Protein AF-0000000084651202 (afdb_homodimer)

Sequence (296 aa):
MPGRPITRAEFTQIIVNSLKIPYMEAGLHFNDVDEKDWYYKSVSAAAAFGIIVGRPDGSFAPDESITRQDMAVVIAKFLEKGHGKDAETLAKNVVFADSSNISGYALNSVAAVTSQGLMVGKPGNMFDPKGLTTRAEAVTVICKLLKYMPGRPITRAEFTQIIVNSLKIPYMEAGLHFNDVDEKDWYYKSVSAAAAFGIIVGRPDGSFAPDESITRQDMAVVIAKFLEKGHGKDAETLAKNVVFADSSNISGYALNSVAAVTSQGLMVGKPGNMFDPKGLTTRAEAVTVICKLLKY

Secondary structure (DSSP, 8-state):
-TTSBPBHHHHHHHHHHHTT----------TT--TTSTTHHHHHHHHHHTS----TTS---TTSBPBHHHHHHHHHHHHHHHH---HHHH------TTGGGS-GGGHHHHHHHHHTTSS-PBTTTB--TTSBPBHHHHHHHHHHHHH-/-TTSBPBHHHHHHHHHHHTT----------TT--TTSTTHHHHHHHHHHTS----TTS---TTSBPBHHHHHHHHHHHHHHHH---HHHH------TTGGGS-GGGHHHHHHHHHTTSS-PBTTTB--TTSBPBHHHHHHHHHHHHH-

Organism: NCBI:txid1294263

Solvent-accessible surface area (backbone atoms only — not comparable to full-atom values): 15737 Å² total; per-residue (Å²): 113,58,78,40,70,26,26,39,36,57,49,38,37,47,52,29,30,50,68,64,56,61,74,44,92,52,80,68,75,34,83,71,57,47,86,84,42,92,44,31,62,33,50,21,14,36,40,69,69,57,35,48,78,64,44,95,88,42,31,64,54,46,82,41,63,32,27,41,34,54,48,26,35,30,54,27,34,39,38,30,67,72,67,69,40,48,32,76,77,44,32,43,98,62,83,39,78,48,51,85,66,38,53,79,88,27,45,53,19,44,18,14,31,40,58,69,62,52,45,74,68,43,87,84,49,23,64,53,35,80,38,71,30,26,39,45,56,52,50,53,34,50,39,47,55,74,72,102,112,59,78,40,69,28,26,40,36,57,51,39,38,47,51,29,31,50,68,63,54,62,75,45,90,52,80,68,74,32,83,71,57,48,86,85,41,94,45,31,62,31,51,20,14,35,40,70,70,58,36,48,78,64,44,94,88,41,32,64,55,47,81,41,63,31,26,40,34,56,49,26,35,31,52,26,33,40,39,29,69,72,67,68,40,49,34,75,77,45,33,42,97,63,83,38,78,48,51,86,68,38,53,79,90,25,44,54,19,44,18,14,31,40,58,70,63,51,43,75,69,42,87,85,52,24,65,53,35,81,39,71,30,25,39,45,56,51,50,51,35,48,40,47,57,75,71,102

Nearest PDB structures (foldseek):
  6bt4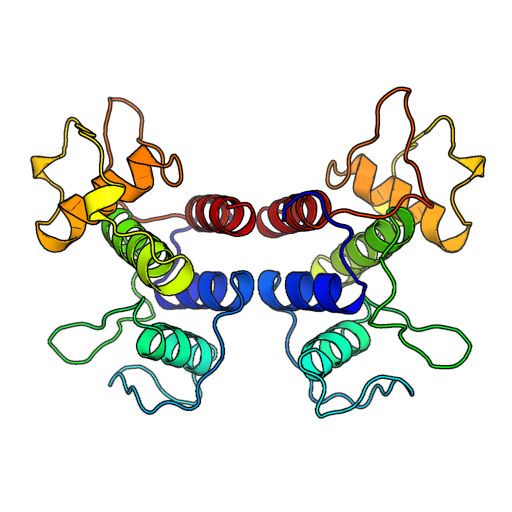-assembly1_A  TM=8.697E-01  e=4.992E-08  Bacillus anthracis
  3pyw-assembly1_A  TM=8.702E-01  e=9.700E-08  Bacillus anthracis
  6cwl-assembly2_B  TM=8.008E-01  e=5.509E-05  Paenibacillus alvei
  6cwf-assembly1_A  TM=8.223E-01  e=2.080E-04  Paenibacillus alvei
  6qvm-assembly1_A  TM=7.177E-01  e=6.124E-03  Carboxydothermus ferrireducens DSM 11255

Radius of gyration: 20.5 Å; Cα contacts (8 Å, |Δi|>4): 525; chains: 2; bounding box: 36×63×53 Å

Structure (mmCIF, N/CA/C/O backbone):
data_AF-0000000084651202-model_v1
#
loop_
_entity.id
_entity.type
_entity.pdbx_description
1 polymer 'S-layer-like domain protein'
#
loop_
_atom_site.group_PDB
_atom_site.id
_atom_site.type_symbol
_atom_site.label_atom_id
_atom_site.label_alt_id
_atom_site.label_comp_id
_atom_site.label_asym_id
_atom_site.label_entity_id
_atom_site.label_seq_id
_atom_site.pdbx_PDB_ins_code
_atom_site.Cartn_x
_atom_site.Cartn_y
_atom_site.Cartn_z
_atom_site.occupancy
_atom_site.B_iso_or_equiv
_atom_site.auth_seq_id
_atom_site.auth_comp_id
_atom_site.auth_asym_id
_atom_site.auth_atom_id
_atom_site.pdbx_PDB_model_num
ATOM 1 N N . MET A 1 1 ? 15.906 3.76 2.502 1 61.56 1 MET A N 1
ATOM 2 C CA . MET A 1 1 ? 16.234 3.465 3.893 1 61.56 1 MET A CA 1
ATOM 3 C C . MET A 1 1 ? 15.047 3.736 4.805 1 61.56 1 MET A C 1
ATOM 5 O O . MET A 1 1 ? 14.484 4.832 4.793 1 61.56 1 MET A O 1
ATOM 9 N N . PRO A 1 2 ? 14.469 2.693 5.488 1 71.06 2 PRO A N 1
ATOM 10 C CA . PRO A 1 2 ? 13.266 2.812 6.316 1 71.06 2 PRO A CA 1
ATOM 11 C C . PRO A 1 2 ? 13.344 3.977 7.301 1 71.06 2 PRO A C 1
ATOM 13 O O . PRO A 1 2 ? 12.312 4.574 7.637 1 71.06 2 PRO A O 1
ATOM 16 N N . GLY A 1 3 ? 14.5 4.43 7.66 1 83.38 3 GLY A N 1
ATOM 17 C CA . GLY A 1 3 ? 14.609 5.391 8.75 1 83.38 3 GLY A CA 1
ATOM 18 C C . GLY A 1 3 ? 14.789 6.816 8.266 1 83.38 3 GLY A C 1
ATOM 19 O O . GLY A 1 3 ? 14.789 7.754 9.062 1 83.38 3 GLY A O 1
ATOM 20 N N . ARG A 1 4 ? 14.797 7.051 6.992 1 91.38 4 ARG A N 1
ATOM 21 C CA . ARG A 1 4 ? 14.969 8.398 6.453 1 91.38 4 ARG A CA 1
ATOM 22 C C . ARG A 1 4 ? 13.648 9.156 6.422 1 91.38 4 ARG A C 1
ATOM 24 O O . ARG A 1 4 ? 12.594 8.57 6.156 1 91.38 4 ARG A O 1
ATOM 31 N N . PRO A 1 5 ? 13.805 10.516 6.691 1 95.75 5 PRO A N 1
ATOM 32 C CA . PRO A 1 5 ? 12.57 11.289 6.566 1 95.75 5 PRO A CA 1
ATOM 33 C C . PRO A 1 5 ? 11.977 11.227 5.164 1 95.75 5 PRO A C 1
ATOM 35 O O . PRO A 1 5 ? 12.711 11.195 4.176 1 95.75 5 PRO A O 1
ATOM 38 N N . ILE A 1 6 ? 10.703 11.203 5.133 1 96.5 6 ILE A N 1
ATOM 39 C CA . ILE A 1 6 ? 9.992 11.133 3.859 1 96.5 6 ILE A CA 1
ATOM 40 C C . ILE A 1 6 ? 9.508 12.523 3.459 1 96.5 6 ILE A C 1
ATOM 42 O O . ILE A 1 6 ? 9.07 13.305 4.309 1 96.5 6 ILE A O 1
ATOM 46 N N . THR A 1 7 ? 9.602 12.828 2.172 1 97.31 7 THR A N 1
ATOM 47 C CA . THR A 1 7 ? 9.156 14.133 1.686 1 97.31 7 THR A CA 1
ATOM 48 C C . THR A 1 7 ? 7.645 14.148 1.489 1 97.31 7 THR A C 1
ATOM 50 O O . THR A 1 7 ? 7.008 13.094 1.432 1 97.31 7 THR A O 1
ATOM 53 N N . ARG A 1 8 ? 7.113 15.344 1.401 1 97.38 8 ARG A N 1
ATOM 54 C CA . ARG A 1 8 ? 5.695 15.523 1.103 1 97.38 8 ARG A CA 1
ATOM 55 C C . ARG A 1 8 ? 5.328 14.867 -0.221 1 97.38 8 ARG A C 1
ATOM 57 O O . ARG A 1 8 ? 4.305 14.188 -0.318 1 97.38 8 ARG A O 1
ATOM 64 N N . ALA A 1 9 ? 6.184 14.992 -1.212 1 95.81 9 ALA A N 1
ATOM 65 C CA . ALA A 1 9 ? 5.93 14.391 -2.518 1 95.81 9 ALA A CA 1
ATOM 66 C C . ALA A 1 9 ? 5.938 12.867 -2.432 1 95.81 9 ALA A C 1
ATOM 68 O O . ALA A 1 9 ? 5.035 12.203 -2.949 1 95.81 9 ALA A O 1
ATOM 69 N N . GLU A 1 10 ? 6.93 12.344 -1.753 1 94.12 10 GLU A N 1
ATOM 70 C CA . GLU A 1 10 ? 7.043 10.891 -1.619 1 94.12 10 GLU A CA 1
ATOM 71 C C . GLU A 1 10 ? 5.848 10.312 -0.865 1 94.12 10 GLU A C 1
ATOM 73 O O . GLU A 1 10 ? 5.242 9.336 -1.306 1 94.12 10 GLU A O 1
ATOM 78 N N . PHE A 1 11 ? 5.539 10.922 0.242 1 96.56 11 PHE A N 1
ATOM 79 C CA . PHE A 1 11 ? 4.406 10.469 1.041 1 96.56 11 PHE A CA 1
ATOM 80 C C . PHE A 1 11 ? 3.123 10.492 0.221 1 96.56 11 PHE A C 1
ATOM 82 O O . PHE A 1 11 ? 2.354 9.523 0.238 1 96.56 11 PHE A O 1
ATOM 89 N N . THR A 1 12 ? 2.934 11.578 -0.504 1 95.25 12 THR A N 1
ATOM 90 C CA . THR A 1 12 ? 1.734 11.734 -1.319 1 95.25 12 THR A CA 1
ATOM 91 C C . THR A 1 12 ? 1.665 10.648 -2.393 1 95.25 12 THR A C 1
ATOM 93 O O . THR A 1 12 ? 0.607 10.062 -2.623 1 95.25 12 THR A O 1
ATOM 96 N N . GLN A 1 13 ? 2.727 10.398 -2.965 1 91.94 13 GLN A N 1
ATOM 97 C CA . GLN A 1 13 ? 2.766 9.359 -3.986 1 91.94 13 GLN A CA 1
ATOM 98 C C . GLN A 1 13 ? 2.387 8 -3.4 1 91.94 13 GLN A C 1
ATOM 100 O O . GLN A 1 13 ? 1.578 7.273 -3.98 1 91.94 13 GLN A O 1
ATOM 105 N N . ILE A 1 14 ? 2.928 7.68 -2.258 1 92.31 14 ILE A N 1
ATOM 106 C CA . ILE A 1 14 ? 2.688 6.371 -1.657 1 92.31 14 ILE A CA 1
ATOM 107 C C . ILE A 1 14 ? 1.216 6.246 -1.27 1 92.31 14 ILE A C 1
ATOM 109 O O . ILE A 1 14 ? 0.573 5.234 -1.568 1 92.31 14 ILE A O 1
ATOM 113 N N . ILE A 1 15 ? 0.677 7.242 -0.634 1 95.12 15 ILE A N 1
ATOM 114 C CA . ILE A 1 15 ? -0.692 7.141 -0.142 1 95.12 15 ILE A CA 1
ATOM 115 C C . ILE A 1 15 ? -1.662 7.09 -1.321 1 95.12 15 ILE A C 1
ATOM 117 O O . ILE A 1 15 ? -2.602 6.293 -1.325 1 95.12 15 ILE A O 1
ATOM 121 N N . VAL A 1 16 ? -1.438 7.855 -2.385 1 92.25 16 VAL A N 1
ATOM 122 C CA . VAL A 1 16 ? -2.318 7.883 -3.549 1 92.25 16 VAL A CA 1
ATOM 123 C C . VAL A 1 16 ? -2.281 6.531 -4.258 1 92.25 16 VAL A C 1
ATOM 125 O O . VAL A 1 16 ? -3.328 5.969 -4.586 1 92.25 16 VAL A O 1
ATOM 128 N N . ASN A 1 17 ? -1.096 6.047 -4.422 1 88.75 17 ASN A N 1
ATOM 129 C CA . ASN A 1 17 ? -0.941 4.773 -5.121 1 88.75 17 ASN A CA 1
ATOM 130 C C . ASN A 1 17 ? -1.495 3.613 -4.301 1 88.75 17 ASN A C 1
ATOM 132 O O . ASN A 1 17 ? -2.195 2.75 -4.836 1 88.75 17 ASN A O 1
ATOM 136 N N . SER A 1 18 ? -1.213 3.604 -3.09 1 91.62 18 SER A N 1
ATOM 137 C CA . SER A 1 18 ? -1.59 2.488 -2.227 1 91.62 18 SER A CA 1
ATOM 138 C C . SER A 1 18 ? -3.098 2.443 -2.01 1 91.62 18 SER A C 1
ATOM 140 O O . SER A 1 18 ? -3.697 1.365 -2.006 1 91.62 18 SER A O 1
ATOM 142 N N . LEU A 1 19 ? -3.732 3.615 -1.904 1 89.75 19 LEU A N 1
ATOM 143 C CA . LEU A 1 19 ? -5.141 3.648 -1.534 1 89.75 19 LEU A CA 1
ATOM 144 C C . LEU A 1 19 ? -6.02 3.865 -2.762 1 89.75 19 LEU A C 1
ATOM 146 O O . LEU A 1 19 ? -7.227 4.086 -2.635 1 89.75 19 LEU A O 1
ATOM 150 N N . LYS A 1 20 ? -5.469 3.816 -3.904 1 84.25 20 LYS A N 1
ATOM 151 C CA . LYS A 1 20 ? -6.152 3.846 -5.195 1 84.25 20 LYS A CA 1
ATOM 152 C C . LYS A 1 20 ? -6.984 5.117 -5.348 1 84.25 20 LYS A C 1
ATOM 154 O O . LYS A 1 20 ? -8.133 5.062 -5.781 1 84.25 20 LYS A O 1
ATOM 159 N N . ILE A 1 21 ? -6.391 6.168 -4.891 1 87.19 21 ILE A N 1
ATOM 160 C CA . ILE A 1 21 ? -7.023 7.457 -5.156 1 87.19 21 ILE A CA 1
ATOM 161 C C . ILE A 1 21 ? -6.973 7.754 -6.652 1 87.19 21 ILE A C 1
ATOM 163 O O . ILE A 1 21 ? -5.898 7.758 -7.258 1 87.19 21 ILE A O 1
ATOM 167 N N . PRO A 1 22 ? -8.125 7.934 -7.297 1 82.31 22 PRO A N 1
ATOM 168 C CA . PRO A 1 22 ? -8.148 8.086 -8.75 1 82.31 22 PRO A CA 1
ATOM 169 C C . PRO A 1 22 ? -7.41 9.344 -9.219 1 82.31 22 PRO A C 1
ATOM 171 O O . PRO A 1 22 ? -7.465 10.375 -8.555 1 82.31 22 PRO A O 1
ATOM 174 N N . TYR A 1 23 ? -6.664 9.062 -10.281 1 77.5 23 TYR A N 1
ATOM 175 C CA . TYR A 1 23 ? -6.023 10.211 -10.914 1 77.5 23 TYR A CA 1
ATOM 176 C C . TYR A 1 23 ? -7.047 11.07 -11.656 1 77.5 23 TYR A C 1
ATOM 178 O O . TYR A 1 23 ? -7.887 10.547 -12.391 1 77.5 23 TYR A O 1
ATOM 186 N N . MET A 1 24 ? -7.355 12.117 -11.047 1 69.12 24 MET A N 1
ATOM 187 C CA . MET A 1 24 ? -8.273 13.008 -11.75 1 69.12 24 MET A CA 1
ATOM 188 C C . MET A 1 24 ? -7.512 14.133 -12.445 1 69.12 24 MET A C 1
ATOM 190 O O . MET A 1 24 ? -6.461 14.562 -11.961 1 69.12 24 MET A O 1
ATOM 194 N N . GLU A 1 25 ? -7.594 14.195 -13.812 1 57.84 25 GLU A N 1
ATOM 195 C CA . GLU A 1 25 ? -6.977 15.297 -14.547 1 57.84 25 GLU A CA 1
ATOM 196 C C . GLU A 1 25 ? -7.25 16.641 -13.867 1 57.84 25 GLU A C 1
ATOM 198 O O . GLU A 1 25 ? -6.84 17.688 -14.367 1 57.84 25 GLU A O 1
ATOM 203 N N . ALA A 1 26 ? -7.66 16.562 -12.672 1 57.44 26 ALA A N 1
ATOM 204 C CA . ALA A 1 26 ? -8.133 17.875 -12.227 1 57.44 26 ALA A CA 1
ATOM 205 C C . ALA A 1 26 ? -6.973 18.844 -12.07 1 57.44 26 ALA A C 1
ATOM 207 O O . ALA A 1 26 ? -5.824 18.438 -11.883 1 57.44 26 ALA A O 1
ATOM 208 N N . GLY A 1 27 ? -7.207 20.109 -12.312 1 58.91 27 GLY A N 1
ATOM 209 C CA . GLY A 1 27 ? -6.777 21.484 -12.445 1 58.91 27 GLY A CA 1
ATOM 210 C C . GLY A 1 27 ? -6.074 22.016 -11.211 1 58.91 27 GLY A C 1
ATOM 211 O O . GLY A 1 27 ? -5.797 23.219 -11.117 1 58.91 27 GLY A O 1
ATOM 212 N N . LEU A 1 28 ? -5.93 21.188 -10.117 1 67 28 LEU A N 1
ATOM 213 C CA . LEU A 1 28 ? -5.301 22 -9.07 1 67 28 LEU A CA 1
ATOM 214 C C . LEU A 1 28 ? -3.799 22.125 -9.305 1 67 28 LEU A C 1
ATOM 216 O O . LEU A 1 28 ? -3.139 21.125 -9.648 1 67 28 LEU A O 1
ATOM 220 N N . HIS A 1 29 ? -3.508 23.297 -9.305 1 80 29 HIS A N 1
ATOM 221 C CA . HIS A 1 29 ? -2.146 23.672 -9.688 1 80 29 HIS A CA 1
ATOM 222 C C . HIS A 1 29 ? -1.398 24.297 -8.516 1 80 29 HIS A C 1
ATOM 224 O O . HIS A 1 29 ? -1.946 25.141 -7.801 1 80 29 HIS A O 1
ATOM 230 N N . PHE A 1 30 ? -0.341 23.688 -8.109 1 94.38 30 PHE A N 1
ATOM 231 C CA . PHE A 1 30 ? 0.646 24.281 -7.227 1 94.38 30 PHE A CA 1
ATOM 232 C C . PHE A 1 30 ? 1.785 24.906 -8.023 1 94.38 30 PHE A C 1
ATOM 234 O O . PHE A 1 30 ? 2.223 24.344 -9.031 1 94.38 30 PHE A O 1
ATOM 241 N N . ASN A 1 31 ? 2.217 26.078 -7.574 1 95.25 31 ASN A N 1
ATOM 242 C CA . ASN A 1 31 ? 3.199 26.812 -8.359 1 95.25 31 ASN A CA 1
ATOM 243 C C . ASN A 1 31 ? 4.559 26.125 -8.359 1 95.25 31 ASN A C 1
ATOM 245 O O . ASN A 1 31 ? 5.43 26.453 -9.164 1 95.25 31 ASN A O 1
ATOM 249 N N . ASP A 1 32 ? 4.742 25.172 -7.469 1 96.88 32 ASP A N 1
ATOM 250 C CA . ASP A 1 32 ? 6.031 24.5 -7.379 1 96.88 32 ASP A CA 1
ATOM 251 C C . ASP A 1 32 ? 5.914 23.031 -7.781 1 96.88 32 ASP A C 1
ATOM 253 O O . ASP A 1 32 ? 6.75 22.219 -7.398 1 96.88 32 ASP A O 1
ATOM 257 N N . VAL A 1 33 ? 4.871 22.766 -8.453 1 94.94 33 VAL A N 1
ATOM 258 C CA . VAL A 1 33 ? 4.664 21.422 -8.984 1 94.94 33 VAL A CA 1
ATOM 259 C C . VAL A 1 33 ? 4.406 21.5 -10.492 1 94.94 33 VAL A C 1
ATOM 261 O O . VAL A 1 33 ? 3.414 22.094 -10.93 1 94.94 33 VAL A O 1
ATOM 264 N N . ASP A 1 34 ? 5.277 20.875 -11.203 1 92.5 34 ASP A N 1
ATOM 265 C CA . ASP A 1 34 ? 5.203 20.891 -12.664 1 92.5 34 ASP A CA 1
ATOM 266 C C . ASP A 1 34 ? 4.73 19.547 -13.211 1 92.5 34 ASP A C 1
ATOM 268 O O . ASP A 1 34 ? 4.941 18.516 -12.578 1 92.5 34 ASP A O 1
ATOM 272 N N . GLU A 1 35 ? 4.164 19.578 -14.445 1 88.75 35 GLU A N 1
ATOM 273 C CA . GLU A 1 35 ? 3.656 18.375 -15.078 1 88.75 35 GLU A CA 1
ATOM 274 C C . GLU A 1 35 ? 4.777 17.359 -15.312 1 88.75 35 GLU A C 1
ATOM 276 O O . GLU A 1 35 ? 4.531 16.156 -15.367 1 88.75 35 GLU A O 1
ATOM 281 N N . LYS A 1 36 ? 5.945 17.766 -15.438 1 90.44 36 LYS A N 1
ATOM 282 C CA . LYS A 1 36 ? 7.082 16.891 -15.719 1 90.44 36 LYS A CA 1
ATOM 283 C C . LYS A 1 36 ? 7.555 16.172 -14.453 1 90.44 36 LYS A C 1
ATOM 285 O O . LYS A 1 36 ? 8.359 15.242 -14.523 1 90.44 36 LYS A O 1
ATOM 290 N N . ASP A 1 37 ? 7.133 16.688 -13.305 1 91.38 37 ASP A N 1
ATOM 291 C CA . ASP A 1 37 ? 7.539 16.062 -12.047 1 91.38 37 ASP A CA 1
ATOM 292 C C . ASP A 1 37 ? 6.957 14.664 -11.914 1 91.38 37 ASP A C 1
ATOM 294 O O . ASP A 1 37 ? 5.801 14.43 -12.273 1 91.38 37 ASP A O 1
ATOM 298 N N . TRP A 1 38 ? 7.801 13.75 -11.406 1 85.94 38 TRP A N 1
ATOM 299 C CA . TRP A 1 38 ? 7.371 12.359 -11.297 1 85.94 38 TRP A CA 1
ATOM 300 C C . TRP A 1 38 ? 6.168 12.227 -10.367 1 85.94 38 TRP A C 1
ATOM 302 O O . TRP A 1 38 ? 5.418 11.258 -10.445 1 85.94 38 TRP A O 1
ATOM 312 N N . TYR A 1 39 ? 5.938 13.195 -9.477 1 90.44 39 TYR A N 1
ATOM 313 C CA . TYR A 1 39 ? 4.855 13.141 -8.5 1 90.44 39 TYR A CA 1
ATOM 314 C C . TYR A 1 39 ? 3.678 14 -8.938 1 90.44 39 TYR A C 1
ATOM 316 O O . TYR A 1 39 ? 2.711 14.172 -8.195 1 90.44 39 TYR A O 1
ATOM 324 N N . TYR A 1 40 ? 3.674 14.562 -10.047 1 91.56 40 TYR A N 1
ATOM 325 C CA . TYR A 1 40 ? 2.658 15.516 -10.484 1 91.56 40 TYR A CA 1
ATOM 326 C C . TYR A 1 40 ? 1.268 14.891 -10.43 1 91.56 40 TYR A C 1
ATOM 328 O O . TYR A 1 40 ? 0.352 15.461 -9.828 1 91.56 40 TYR A O 1
ATOM 336 N N . LYS A 1 41 ? 1.046 13.75 -10.969 1 87.19 41 LYS A N 1
ATOM 337 C CA . LYS A 1 41 ? -0.271 13.117 -11.039 1 87.19 41 LYS A CA 1
ATOM 338 C C . LYS A 1 41 ? -0.786 12.758 -9.648 1 87.19 41 LYS A C 1
ATOM 340 O O . LYS A 1 41 ? -1.97 12.938 -9.352 1 87.19 41 LYS A O 1
ATOM 345 N N . SER A 1 42 ? 0.132 12.312 -8.812 1 90.69 42 SER A N 1
ATOM 346 C CA . SER A 1 42 ? -0.267 11.93 -7.461 1 90.69 42 SER A CA 1
ATOM 347 C C . SER A 1 42 ? -0.653 13.148 -6.633 1 90.69 42 SER A C 1
ATOM 349 O O . SER A 1 42 ? -1.659 13.133 -5.922 1 90.69 42 SER A O 1
ATOM 351 N N . VAL A 1 43 ? 0.163 14.203 -6.781 1 93.56 43 VAL A N 1
ATOM 352 C CA . VAL A 1 43 ? -0.12 15.43 -6.035 1 93.56 43 VAL A CA 1
ATOM 353 C C . VAL A 1 43 ? -1.431 16.031 -6.523 1 93.56 43 VAL A C 1
ATOM 355 O O . VAL A 1 43 ? -2.264 16.469 -5.719 1 93.56 43 VAL A O 1
ATOM 358 N N . SER A 1 44 ? -1.631 15.984 -7.785 1 92.25 44 SER A N 1
ATOM 359 C CA . SER A 1 44 ? -2.865 16.5 -8.367 1 92.25 44 SER A CA 1
ATOM 360 C C . SER A 1 44 ? -4.074 15.703 -7.898 1 92.25 44 SER A C 1
ATOM 362 O O . SER A 1 44 ? -5.098 16.266 -7.512 1 92.25 44 SER A O 1
ATOM 364 N N . ALA A 1 45 ? -3.975 14.422 -7.918 1 91.5 45 ALA A N 1
ATOM 365 C CA . ALA A 1 45 ? -5.059 13.539 -7.492 1 91.5 45 ALA A CA 1
ATOM 366 C C . ALA A 1 45 ? -5.395 13.758 -6.02 1 91.5 45 ALA A C 1
ATOM 368 O O . ALA A 1 45 ? -6.566 13.859 -5.652 1 91.5 45 ALA A O 1
ATOM 369 N N . ALA A 1 46 ? -4.359 13.828 -5.203 1 94.19 46 ALA A N 1
ATOM 370 C CA . ALA A 1 46 ? -4.547 13.992 -3.766 1 94.19 46 ALA A CA 1
ATOM 371 C C . ALA A 1 46 ? -5.211 15.328 -3.451 1 94.19 46 ALA A C 1
ATOM 373 O O . ALA A 1 46 ? -6.062 15.414 -2.564 1 94.19 46 ALA A O 1
ATOM 374 N N . ALA A 1 47 ? -4.754 16.344 -4.164 1 93.25 47 ALA A N 1
ATOM 375 C CA . ALA A 1 47 ? -5.348 17.656 -3.992 1 93.25 47 ALA A CA 1
ATOM 376 C C . ALA A 1 47 ? -6.809 17.672 -4.422 1 93.25 47 ALA A C 1
ATOM 378 O O . ALA A 1 47 ? -7.672 18.188 -3.709 1 93.25 47 ALA A O 1
ATOM 379 N N . ALA A 1 48 ? -7.109 17.078 -5.508 1 91.5 48 ALA A N 1
ATOM 380 C CA . ALA A 1 48 ? -8.477 17 -6.02 1 91.5 48 ALA A CA 1
ATOM 381 C C . ALA A 1 48 ? -9.375 16.203 -5.082 1 91.5 48 ALA A C 1
ATOM 383 O O . ALA A 1 48 ? -10.539 16.547 -4.875 1 91.5 48 ALA A O 1
ATOM 384 N N . PHE A 1 49 ? -8.859 15.141 -4.574 1 91 49 PHE A N 1
ATOM 385 C CA . PHE A 1 49 ? -9.586 14.289 -3.645 1 91 49 PHE A CA 1
ATOM 386 C C . PHE A 1 49 ? -9.805 14.992 -2.314 1 91 49 PHE A C 1
ATOM 388 O O . PHE A 1 49 ? -10.703 14.633 -1.553 1 91 49 PHE A O 1
ATOM 395 N N . GLY A 1 50 ? -8.852 15.984 -2.01 1 91.69 50 GLY A N 1
ATOM 396 C CA . GLY A 1 50 ? -9.047 16.828 -0.844 1 91.69 50 GLY A CA 1
ATOM 397 C C . GLY A 1 50 ? -8.25 16.375 0.364 1 91.69 50 GLY A C 1
ATOM 398 O O . GLY A 1 50 ? -8.539 16.781 1.492 1 91.69 50 GLY A O 1
ATOM 399 N N . ILE A 1 51 ? -7.195 15.547 0.135 1 93.75 51 ILE A N 1
ATOM 400 C CA . ILE A 1 51 ? -6.477 15.055 1.307 1 93.75 51 ILE A CA 1
ATOM 401 C C . ILE A 1 51 ? -5.168 15.828 1.467 1 93.75 51 ILE A C 1
ATOM 403 O O . ILE A 1 51 ? -4.523 15.758 2.518 1 93.75 51 ILE A O 1
ATOM 407 N N . ILE A 1 52 ? -4.758 16.484 0.494 1 93.38 52 ILE A N 1
ATOM 408 C CA . ILE A 1 52 ? -3.607 17.375 0.63 1 93.38 52 ILE A CA 1
ATOM 409 C C . ILE A 1 52 ? -4.035 18.812 0.373 1 93.38 52 ILE A C 1
ATOM 411 O O . ILE A 1 52 ? -4.871 19.078 -0.496 1 93.38 52 ILE A O 1
ATOM 415 N N . VAL A 1 53 ? -3.391 19.562 1.348 1 87.5 53 VAL A N 1
ATOM 416 C CA . VAL A 1 53 ? -3.605 21 1.213 1 87.5 53 VAL A CA 1
ATOM 417 C C . VAL A 1 53 ? -2.262 21.703 1.059 1 87.5 53 VAL A C 1
ATOM 419 O O . VAL A 1 53 ? -1.295 21.375 1.749 1 87.5 53 VAL A O 1
ATOM 422 N N . GLY A 1 54 ? -2.223 22.594 0.012 1 89.19 54 GLY A N 1
ATOM 423 C CA . GLY A 1 54 ? -1.024 23.391 -0.203 1 89.19 54 GLY A CA 1
ATOM 424 C C . GLY A 1 54 ? -0.837 24.469 0.836 1 89.19 54 GLY A C 1
ATOM 425 O O . GLY A 1 54 ? -1.474 24.453 1.892 1 89.19 54 GLY A O 1
ATOM 426 N N . ARG A 1 55 ? 0.172 25.219 0.596 1 92.69 55 ARG A N 1
ATOM 427 C CA . ARG A 1 55 ? 0.496 26.359 1.458 1 92.69 55 ARG A CA 1
ATOM 428 C C . ARG A 1 55 ? -0.24 27.609 1.008 1 92.69 55 ARG A C 1
ATOM 430 O O . ARG A 1 55 ? -0.745 27.672 -0.115 1 92.69 55 ARG A O 1
ATOM 437 N N . PRO A 1 56 ? -0.284 28.562 2.008 1 91.06 56 PRO A N 1
ATOM 438 C CA . PRO A 1 56 ? -0.982 29.812 1.666 1 91.06 56 PRO A CA 1
ATOM 439 C C . PRO A 1 56 ? -0.377 30.516 0.453 1 91.06 56 PRO A C 1
ATOM 441 O O . PRO A 1 56 ? -1.087 31.203 -0.285 1 91.06 56 PRO A O 1
ATOM 444 N N . ASP A 1 57 ? 0.843 30.359 0.12 1 94.69 57 ASP A N 1
ATOM 445 C CA . ASP A 1 57 ? 1.515 31.031 -0.993 1 94.69 57 ASP A CA 1
ATOM 446 C C . ASP A 1 57 ? 1.276 30.281 -2.303 1 94.69 57 ASP A C 1
ATOM 448 O O . ASP A 1 57 ? 1.858 30.625 -3.334 1 94.69 57 ASP A O 1
ATOM 452 N N . GLY A 1 58 ? 0.471 29.172 -2.234 1 93.38 58 GLY A N 1
ATOM 453 C CA . GLY A 1 58 ? 0.118 28.422 -3.432 1 93.38 58 GLY A CA 1
ATOM 454 C C . GLY A 1 58 ? 1.074 27.297 -3.73 1 93.38 58 GLY A C 1
ATOM 455 O O . GLY A 1 58 ? 0.884 26.547 -4.695 1 93.38 58 GLY A O 1
ATOM 456 N N . SER A 1 59 ? 2.08 27.141 -2.824 1 96.69 59 SER A N 1
ATOM 457 C CA . SER A 1 59 ? 3.039 26.062 -3.039 1 96.69 59 SER A CA 1
ATOM 458 C C . SER A 1 59 ? 2.598 24.781 -2.342 1 96.69 59 SER A C 1
ATOM 460 O O . SER A 1 59 ? 1.737 24.812 -1.459 1 96.69 59 SER A O 1
ATOM 462 N N . PHE A 1 60 ? 3.115 23.672 -2.828 1 96.75 60 PHE A N 1
ATOM 463 C CA . PHE A 1 60 ? 2.918 22.359 -2.223 1 96.75 60 PHE A CA 1
ATOM 464 C C . PHE A 1 60 ? 4.098 22 -1.33 1 96.75 60 PHE A C 1
ATOM 466 O O . PHE A 1 60 ? 3.932 21.297 -0.323 1 96.75 60 PHE A O 1
ATOM 473 N N . ALA A 1 61 ? 5.312 22.406 -1.701 1 97.25 61 ALA A N 1
ATOM 474 C CA . ALA A 1 61 ? 6.574 22.109 -1.021 1 97.25 61 ALA A CA 1
ATOM 475 C C . ALA A 1 61 ? 6.914 20.625 -1.104 1 97.25 61 ALA A C 1
ATOM 477 O O . ALA A 1 61 ? 7.129 19.969 -0.08 1 97.25 61 ALA A O 1
ATOM 478 N N . PRO A 1 62 ? 7.09 20.141 -2.342 1 97.12 62 PRO A N 1
ATOM 479 C CA . PRO A 1 62 ? 7.238 18.688 -2.568 1 97.12 62 PRO A CA 1
ATOM 480 C C . PRO A 1 62 ? 8.484 18.125 -1.906 1 97.12 62 PRO A C 1
ATOM 482 O O . PRO A 1 62 ? 8.484 16.953 -1.481 1 97.12 62 PRO A O 1
ATOM 485 N N . ASP A 1 63 ? 9.539 18.906 -1.665 1 97 63 ASP A N 1
ATOM 486 C CA . ASP A 1 63 ? 10.828 18.391 -1.207 1 97 63 ASP A CA 1
ATOM 487 C C . ASP A 1 63 ? 10.961 18.516 0.308 1 97 63 ASP A C 1
ATOM 489 O O . ASP A 1 63 ? 11.93 18.031 0.894 1 97 63 ASP A O 1
ATOM 493 N N . GLU A 1 64 ? 10.031 19.141 0.899 1 97.31 64 GLU A N 1
ATOM 494 C CA . GLU A 1 64 ? 10.039 19.234 2.355 1 97.31 64 GLU A CA 1
ATOM 495 C C . GLU A 1 64 ? 9.594 17.922 2.996 1 97.31 64 GLU A C 1
ATOM 497 O O . GLU A 1 64 ? 8.688 17.25 2.492 1 97.31 64 GLU A O 1
ATOM 502 N N . SER A 1 65 ? 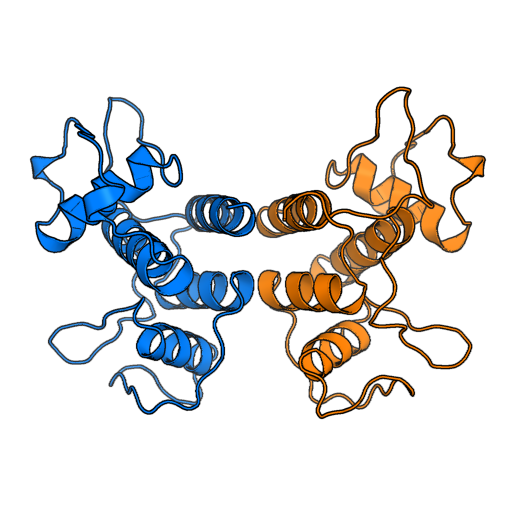10.227 17.609 4.105 1 98 65 SER A N 1
ATOM 503 C CA . SER A 1 65 ? 9.781 16.453 4.871 1 98 65 SER A CA 1
ATOM 504 C C . SER A 1 65 ? 8.43 16.703 5.531 1 98 65 SER A C 1
ATOM 506 O O . SER A 1 65 ? 8.148 17.828 5.969 1 98 65 SER A O 1
ATOM 508 N N . ILE A 1 66 ? 7.648 15.695 5.594 1 97.56 66 ILE A N 1
ATOM 509 C CA . ILE A 1 66 ? 6.336 15.867 6.211 1 97.56 66 ILE A CA 1
ATOM 510 C C . ILE A 1 66 ? 6.441 15.648 7.719 1 97.56 66 ILE A C 1
ATOM 512 O O . ILE A 1 66 ? 7.152 14.742 8.172 1 97.56 66 ILE A O 1
ATOM 516 N N . THR A 1 67 ? 5.793 16.453 8.461 1 97.94 67 THR A N 1
ATOM 517 C CA . THR A 1 67 ? 5.766 16.312 9.914 1 97.94 67 THR A CA 1
ATOM 518 C C . THR A 1 67 ? 4.723 15.273 10.328 1 97.94 67 THR A C 1
ATOM 520 O O . THR A 1 67 ? 3.818 14.953 9.562 1 97.94 67 THR A O 1
ATOM 523 N N . ARG A 1 68 ? 4.781 14.781 11.547 1 98.12 68 ARG A N 1
ATOM 524 C CA . ARG A 1 68 ? 3.826 13.812 12.078 1 98.12 68 ARG A CA 1
ATOM 525 C C . ARG A 1 68 ? 2.42 14.406 12.133 1 98.12 68 ARG A C 1
ATOM 527 O O . ARG A 1 68 ? 1.445 13.734 11.797 1 98.12 68 ARG A O 1
ATOM 534 N N . GLN A 1 69 ? 2.385 15.727 12.523 1 97.44 69 GLN A N 1
ATOM 535 C CA . GLN A 1 69 ? 1.05 16.312 12.602 1 97.44 69 GLN A CA 1
ATOM 536 C C . GLN A 1 69 ? 0.449 16.5 11.211 1 97.44 69 GLN A C 1
ATOM 538 O O . GLN A 1 69 ? -0.761 16.359 11.023 1 97.44 69 GLN A O 1
ATOM 543 N N . ASP A 1 70 ? 1.275 16.797 10.227 1 97.62 70 ASP A N 1
ATOM 544 C CA . ASP A 1 70 ? 0.767 16.938 8.867 1 97.62 70 ASP A CA 1
ATOM 545 C C . ASP A 1 70 ? 0.321 15.602 8.297 1 97.62 70 ASP A C 1
ATOM 547 O O . ASP A 1 70 ? -0.687 15.523 7.594 1 97.62 70 ASP A O 1
ATOM 551 N N . MET A 1 71 ? 1.071 14.609 8.625 1 97.94 71 MET A N 1
ATOM 552 C CA . MET A 1 71 ? 0.639 13.266 8.227 1 97.94 71 MET A CA 1
ATOM 553 C C . MET A 1 71 ? -0.71 12.93 8.852 1 97.94 71 MET A C 1
ATOM 555 O O . MET A 1 71 ? -1.597 12.406 8.172 1 97.94 71 MET A O 1
ATOM 559 N N . ALA A 1 72 ? -0.887 13.25 10.117 1 96.94 72 ALA A N 1
ATOM 560 C CA . ALA A 1 72 ? -2.154 13 10.797 1 96.94 72 ALA A CA 1
ATOM 561 C C . ALA A 1 72 ? -3.311 13.688 10.078 1 96.94 72 ALA A C 1
ATOM 563 O O . ALA A 1 72 ? -4.387 13.109 9.914 1 96.94 72 ALA A O 1
ATOM 564 N N . VAL A 1 73 ? -3.049 14.852 9.617 1 96.56 73 VAL A N 1
ATOM 565 C CA . VAL A 1 73 ? -4.082 15.625 8.93 1 96.56 73 VAL A CA 1
ATOM 566 C C . VAL A 1 73 ? -4.453 14.938 7.621 1 96.56 73 VAL A C 1
ATOM 568 O O . VAL A 1 73 ? -5.637 14.773 7.316 1 96.56 73 VAL A O 1
ATOM 571 N N . VAL A 1 74 ? -3.473 14.547 6.867 1 96.94 74 VAL A N 1
ATOM 572 C CA . VAL A 1 74 ? -3.725 13.883 5.594 1 96.94 74 VAL A CA 1
ATOM 573 C C . VAL A 1 74 ? -4.52 12.602 5.824 1 96.94 74 VAL A C 1
ATOM 575 O O . VAL A 1 74 ? -5.5 12.336 5.125 1 96.94 74 VAL A O 1
ATOM 578 N N . ILE A 1 75 ? -4.148 11.812 6.805 1 96.56 75 ILE A N 1
ATOM 579 C CA . ILE A 1 75 ? -4.789 10.539 7.109 1 96.56 75 ILE A CA 1
ATOM 580 C C . ILE A 1 75 ? -6.23 10.773 7.559 1 96.56 75 ILE A C 1
ATOM 582 O O . ILE A 1 75 ? -7.148 10.078 7.121 1 96.56 75 ILE A O 1
ATOM 586 N N . ALA A 1 76 ? -6.441 11.734 8.398 1 95.06 76 ALA A N 1
ATOM 587 C CA . ALA A 1 76 ? -7.785 12.062 8.867 1 95.06 76 ALA A CA 1
ATOM 588 C C . ALA A 1 76 ? -8.68 12.5 7.711 1 95.06 76 ALA A C 1
ATOM 590 O O . ALA A 1 76 ? -9.844 12.102 7.637 1 95.06 76 ALA A O 1
ATOM 591 N N . LYS A 1 77 ? -8.125 13.273 6.848 1 94.44 77 LYS A N 1
ATOM 592 C CA . LYS A 1 77 ? -8.883 13.711 5.68 1 94.44 77 LYS A CA 1
ATOM 593 C C . LYS A 1 77 ? -9.25 12.531 4.789 1 94.44 77 LYS A C 1
ATOM 595 O O . LYS A 1 77 ? -10.352 12.484 4.227 1 94.44 77 LYS A O 1
ATOM 600 N N . PHE A 1 78 ? -8.32 11.648 4.66 1 94 78 PHE A N 1
ATOM 601 C CA . PHE A 1 78 ? -8.625 10.461 3.871 1 94 78 PHE A CA 1
ATOM 602 C C . PHE A 1 78 ? -9.789 9.695 4.48 1 94 78 PHE A C 1
ATOM 604 O O . PHE A 1 78 ? -10.688 9.242 3.766 1 94 78 PHE A O 1
ATOM 611 N N . LEU A 1 79 ? -9.789 9.492 5.766 1 92.5 79 LEU A N 1
ATOM 612 C CA . LEU A 1 79 ? -10.875 8.789 6.445 1 92.5 79 LEU A CA 1
ATOM 613 C C . LEU A 1 79 ? -12.203 9.492 6.219 1 92.5 79 LEU A C 1
ATOM 615 O O . LEU A 1 79 ? -13.227 8.844 6.004 1 92.5 79 LEU A O 1
ATOM 619 N N . GLU A 1 80 ? -12.109 10.742 6.25 1 91.06 80 GLU A N 1
ATOM 620 C CA . GLU A 1 80 ? -13.312 11.539 6.047 1 91.06 80 GLU A CA 1
ATOM 621 C C . GLU A 1 80 ? -13.82 11.414 4.613 1 91.06 80 GLU A C 1
ATOM 623 O O . GLU A 1 80 ? -15 11.141 4.387 1 91.06 80 GLU A O 1
ATOM 628 N N . LYS A 1 81 ? -12.914 11.555 3.689 1 87.38 81 LYS A N 1
ATOM 629 C CA . LYS A 1 81 ? -13.281 11.586 2.277 1 87.38 81 LYS A CA 1
ATOM 630 C C . LYS A 1 81 ? -13.57 10.18 1.753 1 87.38 81 LYS A C 1
ATOM 632 O O . LYS A 1 81 ? -14.445 9.992 0.912 1 87.38 81 LYS A O 1
ATOM 637 N N . GLY A 1 82 ? -12.836 9.32 2.232 1 79.69 82 GLY A N 1
ATOM 638 C CA . GLY A 1 82 ? -12.898 7.977 1.689 1 79.69 82 GLY A CA 1
ATOM 639 C C . GLY A 1 82 ? -13.898 7.094 2.41 1 79.69 82 GLY A C 1
ATOM 640 O O . GLY A 1 82 ? -14.484 6.188 1.808 1 79.69 82 GLY A O 1
ATOM 641 N N . HIS A 1 83 ? -14.086 7.25 3.643 1 79.06 83 HIS A N 1
ATOM 642 C CA . HIS A 1 83 ? -14.898 6.324 4.422 1 79.06 83 HIS A CA 1
ATOM 643 C C . HIS A 1 83 ? -16.062 7.043 5.094 1 79.06 83 HIS A C 1
ATOM 645 O O . HIS A 1 83 ? -16.859 6.418 5.801 1 79.06 83 HIS A O 1
ATOM 651 N N . GLY A 1 84 ? -16.141 8.273 4.809 1 80.5 84 GLY A N 1
ATOM 652 C CA . GLY A 1 84 ? -17.234 9.047 5.371 1 80.5 84 GLY A CA 1
ATOM 653 C C . GLY A 1 84 ? -17.172 9.172 6.883 1 80.5 84 GLY A C 1
ATOM 654 O O . GLY A 1 84 ? -18.188 9.375 7.543 1 80.5 84 GLY A O 1
ATOM 655 N N . LYS A 1 85 ? -15.984 8.93 7.438 1 78.38 85 LYS A N 1
ATOM 656 C CA . LYS A 1 85 ? -15.812 9.008 8.883 1 78.38 85 LYS A CA 1
ATOM 657 C C . LYS A 1 85 ? -15.25 10.375 9.297 1 78.38 85 LYS A C 1
ATOM 659 O O . LYS A 1 85 ? -14.117 10.711 8.961 1 78.38 85 LYS A O 1
ATOM 664 N N . ASP A 1 86 ? -15.977 11.055 9.969 1 76.88 86 ASP A N 1
ATOM 665 C CA . ASP A 1 86 ? -15.578 12.398 10.391 1 76.88 86 ASP A CA 1
ATOM 666 C C . ASP A 1 86 ? -14.578 12.328 11.547 1 76.88 86 ASP A C 1
ATOM 668 O O . ASP A 1 86 ? -14.758 11.555 12.484 1 76.88 86 ASP A O 1
ATOM 672 N N . ALA A 1 87 ? -13.555 13.117 11.375 1 72.44 87 ALA A N 1
ATOM 673 C CA . ALA A 1 87 ? -12.5 13.164 12.383 1 72.44 87 ALA A CA 1
ATOM 674 C C . ALA A 1 87 ? -13.07 13.492 13.758 1 72.44 87 ALA A C 1
ATOM 676 O O . ALA A 1 87 ? -12.609 12.969 14.773 1 72.44 87 ALA A O 1
ATOM 677 N N . GLU A 1 88 ? -14.031 14.383 13.727 1 71.75 88 GLU A N 1
ATOM 678 C CA . GLU A 1 88 ? -14.633 14.781 14.992 1 71.75 88 GLU A CA 1
ATOM 679 C C . GLU A 1 88 ? -15.32 13.609 15.68 1 71.75 88 GLU A C 1
ATOM 681 O O . GLU A 1 88 ? -15.273 13.477 16.906 1 71.75 88 GLU A O 1
ATOM 686 N N . THR A 1 89 ? -15.828 12.805 14.859 1 75.06 89 THR A N 1
ATOM 687 C CA . THR A 1 89 ? -16.531 11.648 15.406 1 75.06 89 THR A CA 1
ATOM 688 C C . THR A 1 89 ? -15.555 10.562 15.828 1 75.06 89 THR A C 1
ATOM 690 O O . THR A 1 89 ? -15.82 9.805 16.766 1 75.06 89 THR A O 1
ATOM 693 N N . LEU A 1 90 ? -14.461 10.656 15.18 1 74.75 90 LEU A N 1
ATOM 694 C CA . LEU A 1 90 ? -13.477 9.609 15.43 1 74.75 90 LEU A CA 1
ATOM 695 C C . LEU A 1 90 ? -12.586 9.977 16.609 1 74.75 90 LEU A C 1
ATOM 697 O O . LEU A 1 90 ? -11.969 9.102 17.219 1 74.75 90 LEU A O 1
ATOM 701 N N . ALA A 1 91 ? -12.547 11.32 16.766 1 75.81 91 ALA A N 1
ATOM 702 C CA . ALA A 1 91 ? -11.602 11.836 17.75 1 75.81 91 ALA A CA 1
ATOM 703 C C . ALA A 1 91 ? -12.078 11.531 19.172 1 75.81 91 ALA A C 1
ATOM 705 O O . ALA A 1 91 ? -13.203 11.883 19.547 1 75.81 91 ALA A O 1
ATOM 706 N N . LYS A 1 92 ? -11.391 10.656 19.797 1 73.44 92 LYS A N 1
ATOM 707 C CA . LYS A 1 92 ? -11.57 10.5 21.234 1 73.44 92 LYS A CA 1
ATOM 708 C C . LYS A 1 92 ? -10.555 11.336 22.016 1 73.44 92 LYS A C 1
ATOM 710 O O . LYS A 1 92 ? -9.594 11.852 21.422 1 73.44 92 LYS A O 1
ATOM 715 N N . ASN A 1 93 ? -10.766 11.539 23.359 1 66.38 93 ASN A N 1
ATOM 716 C CA . ASN A 1 93 ? -9.852 12.336 24.172 1 66.38 93 ASN A CA 1
ATOM 717 C C . ASN A 1 93 ? -8.445 11.758 24.172 1 66.38 93 ASN A C 1
ATOM 719 O O . ASN A 1 93 ? -8.234 10.609 24.578 1 66.38 93 ASN A O 1
ATOM 723 N N . VAL A 1 94 ? -7.656 12.062 23.094 1 64.12 94 VAL A N 1
ATOM 724 C CA . VAL A 1 94 ? -6.258 11.656 23.188 1 64.12 94 VAL A CA 1
ATOM 725 C C . VAL A 1 94 ? -5.43 12.789 23.781 1 64.12 94 VAL A C 1
ATOM 727 O O . VAL A 1 94 ? -5.438 13.914 23.281 1 64.12 94 VAL A O 1
ATOM 730 N N . VAL A 1 95 ? -4.855 12.383 24.953 1 77.88 95 VAL A N 1
ATOM 731 C CA . VAL A 1 95 ? -4.109 13.422 25.641 1 77.88 95 VAL A CA 1
ATOM 732 C C . VAL A 1 95 ? -2.621 13.086 25.641 1 77.88 95 VAL A C 1
ATOM 734 O O . VAL A 1 95 ? -2.203 12.078 26.219 1 77.88 95 VAL A O 1
ATOM 737 N N . PHE A 1 96 ? -1.907 13.641 24.734 1 94.31 96 PHE A N 1
ATOM 738 C CA . PHE A 1 96 ? -0.451 13.57 24.734 1 94.31 96 PHE A CA 1
ATOM 739 C C . PHE A 1 96 ? 0.144 14.656 25.625 1 94.31 96 PHE A C 1
ATOM 741 O O . PHE A 1 96 ? -0.45 15.727 25.781 1 94.31 96 PHE A O 1
ATOM 748 N N . ALA A 1 97 ? 1.286 14.344 26.203 1 95.62 97 ALA A N 1
ATOM 749 C CA . ALA A 1 97 ? 1.982 15.312 27.062 1 95.62 97 ALA A CA 1
ATOM 750 C C . ALA A 1 97 ? 2.355 16.562 26.266 1 95.62 97 ALA A C 1
ATOM 752 O O . ALA A 1 97 ? 2.482 17.641 26.844 1 95.62 97 ALA A O 1
ATOM 753 N N . ASP A 1 98 ? 2.486 16.453 25 1 97.06 98 ASP A N 1
ATOM 754 C CA . ASP A 1 98 ? 2.895 17.578 24.172 1 97.06 98 ASP A CA 1
ATOM 755 C C . ASP A 1 98 ? 1.741 18.062 23.297 1 97.06 98 ASP A C 1
ATOM 757 O O . ASP A 1 98 ? 1.963 18.562 22.203 1 97.06 98 ASP A O 1
ATOM 761 N N . SER A 1 99 ? 0.561 17.922 23.828 1 94.19 99 SER A N 1
ATOM 762 C CA . SER A 1 99 ? -0.615 18.328 23.062 1 94.19 99 SER A CA 1
ATOM 763 C C . SER A 1 99 ? -0.581 19.812 22.734 1 94.19 99 SER A C 1
ATOM 765 O O . SER A 1 99 ? -1.08 20.234 21.688 1 94.19 99 SER A O 1
ATOM 767 N N . SER A 1 100 ? 0.007 20.609 23.578 1 94.56 100 SER A N 1
ATOM 768 C CA . SER A 1 100 ? 0.086 22.047 23.375 1 94.56 100 SER A CA 1
ATOM 769 C C . SER A 1 100 ? 0.984 22.406 22.188 1 94.56 100 SER A C 1
ATOM 771 O O . SER A 1 100 ? 0.951 23.531 21.688 1 94.56 100 SER A O 1
ATOM 773 N N . ASN A 1 101 ? 1.84 21.438 21.781 1 96.44 101 ASN A N 1
ATOM 774 C CA . ASN A 1 101 ? 2.736 21.656 20.656 1 96.44 101 ASN A CA 1
ATOM 775 C C . ASN A 1 101 ? 2.062 21.328 19.328 1 96.44 101 ASN A C 1
ATOM 777 O O . ASN A 1 101 ? 2.625 21.578 18.266 1 96.44 101 ASN A O 1
ATOM 781 N N . ILE A 1 102 ? 0.905 20.766 19.422 1 95.81 102 ILE A N 1
ATOM 782 C CA . ILE A 1 102 ? 0.165 20.422 18.203 1 95.81 102 ILE A CA 1
ATOM 783 C C . ILE A 1 102 ? -0.528 21.672 17.672 1 95.81 102 ILE A C 1
ATOM 785 O O . ILE A 1 102 ? -1.224 22.375 18.406 1 95.81 102 ILE A O 1
ATOM 789 N N . SER A 1 103 ? -0.283 21.953 16.375 1 95.5 103 SER A N 1
ATOM 790 C CA . SER A 1 103 ? -0.927 23.109 15.766 1 95.5 103 SER A CA 1
ATOM 791 C C . SER A 1 103 ? -2.445 22.969 15.781 1 95.5 103 SER A C 1
ATOM 793 O O . SER A 1 103 ? -2.975 21.859 15.664 1 95.5 103 SER A O 1
ATOM 795 N N . GLY A 1 104 ? -3.174 24.078 15.883 1 93.06 104 GLY A N 1
ATOM 796 C CA . GLY A 1 104 ? -4.625 24.094 15.969 1 93.06 104 GLY A CA 1
ATOM 797 C C . GLY A 1 104 ? -5.297 23.344 14.828 1 93.06 104 GLY A C 1
ATOM 798 O O . GLY A 1 104 ? -6.254 22.594 15.047 1 93.06 104 GLY A O 1
ATOM 799 N N . TYR A 1 105 ? -4.781 23.469 13.703 1 92.56 105 TYR A N 1
ATOM 800 C CA . TYR A 1 105 ? -5.398 22.859 12.523 1 92.56 105 TYR A CA 1
ATOM 801 C C . TYR A 1 105 ? -5.289 21.344 12.562 1 92.56 105 TYR A C 1
ATOM 803 O O . TYR A 1 105 ? -6.008 20.641 11.844 1 92.56 105 TYR A O 1
ATOM 811 N N . ALA A 1 106 ? -4.344 20.828 13.359 1 94.62 106 ALA A N 1
ATOM 812 C CA . ALA A 1 106 ? -4.039 19.406 13.32 1 94.62 106 ALA A CA 1
ATOM 813 C C . ALA A 1 106 ? -4.598 18.688 14.547 1 94.62 106 ALA A C 1
ATOM 815 O O . ALA A 1 106 ? -4.605 17.453 14.602 1 94.62 106 ALA A O 1
ATOM 816 N N . LEU A 1 107 ? -5.066 19.406 15.508 1 92.94 107 LEU A N 1
ATOM 817 C CA . LEU A 1 107 ? -5.43 18.859 16.812 1 92.94 107 LEU A CA 1
ATOM 818 C C . LEU A 1 107 ? -6.492 17.766 16.656 1 92.94 107 LEU A C 1
ATOM 820 O O . LEU A 1 107 ? -6.312 16.656 17.141 1 92.94 107 LEU A O 1
ATOM 824 N N . ASN A 1 108 ? -7.566 18.016 15.984 1 92.44 108 ASN A N 1
ATOM 825 C CA . ASN A 1 108 ? -8.641 17.047 15.805 1 92.44 108 ASN A CA 1
ATOM 826 C C . ASN A 1 108 ? -8.18 15.852 14.984 1 92.44 108 ASN A C 1
ATOM 828 O O . ASN A 1 108 ? -8.594 14.719 15.25 1 92.44 108 ASN A O 1
ATOM 832 N N . SER A 1 109 ? -7.352 16.141 14.016 1 95 109 SER A N 1
ATOM 833 C CA . SER A 1 109 ? -6.828 15.062 13.18 1 95 109 SER A CA 1
ATOM 834 C C . SER A 1 109 ? -5.953 14.117 13.992 1 95 109 SER A C 1
ATOM 836 O O . SER A 1 109 ? -6.094 12.898 13.891 1 95 109 SER A O 1
ATOM 838 N N . VAL A 1 110 ? -5.086 14.703 14.812 1 95.81 110 VAL A N 1
ATOM 839 C CA . VAL A 1 110 ? -4.207 13.891 15.656 1 95.81 110 VAL A CA 1
ATOM 840 C C . VAL A 1 110 ? -5.047 13.039 16.609 1 95.81 110 VAL A C 1
ATOM 842 O O . VAL A 1 110 ? -4.801 11.844 16.75 1 95.81 110 VAL A O 1
ATOM 845 N N . ALA A 1 111 ? -6.055 13.625 17.172 1 93.69 111 ALA A N 1
ATOM 846 C CA . ALA A 1 111 ? -6.938 12.898 18.078 1 93.69 111 ALA A CA 1
ATOM 847 C C . ALA A 1 111 ? -7.648 11.758 17.359 1 93.69 111 ALA A C 1
ATOM 849 O O . ALA A 1 111 ? -7.699 10.633 17.859 1 93.69 111 ALA A O 1
ATOM 850 N N . ALA A 1 112 ? -8.109 11.992 16.188 1 93.56 112 ALA A N 1
ATOM 851 C CA . ALA A 1 112 ? -8.875 11.016 15.43 1 93.56 112 ALA A CA 1
ATOM 852 C C . ALA A 1 112 ? -8 9.82 15.047 1 93.56 112 ALA A C 1
ATOM 854 O O . ALA A 1 112 ? -8.359 8.672 15.32 1 93.56 112 ALA A O 1
ATOM 855 N N . VAL A 1 113 ? -6.828 10.109 14.516 1 95.69 113 VAL A N 1
ATOM 856 C CA . VAL A 1 113 ? -6.023 9.031 13.945 1 95.69 113 VAL A CA 1
ATOM 857 C C . VAL A 1 113 ? -5.387 8.219 15.062 1 95.69 113 VAL A C 1
ATOM 859 O O . VAL A 1 113 ? -5.168 7.012 14.914 1 95.69 113 VAL A O 1
ATOM 862 N N . THR A 1 114 ? -5.102 8.828 16.172 1 94.88 114 THR A N 1
ATOM 863 C CA . THR A 1 114 ? -4.531 8.078 17.297 1 94.88 114 THR A CA 1
ATOM 864 C C . THR A 1 114 ? -5.613 7.27 18 1 94.88 114 THR A C 1
ATOM 866 O O . THR A 1 114 ? -5.355 6.16 18.469 1 94.88 114 THR A O 1
ATOM 869 N N . SER A 1 115 ? -6.844 7.773 18.047 1 92.38 115 SER A N 1
ATOM 870 C CA . SER A 1 115 ? -7.953 7.051 18.656 1 92.38 115 SER A CA 1
ATOM 871 C C . SER A 1 115 ? -8.289 5.789 17.875 1 92.38 115 SER A C 1
ATOM 873 O O . SER A 1 115 ? -8.711 4.785 18.438 1 92.38 115 SER A O 1
ATOM 875 N N . GLN A 1 116 ? -8.094 5.898 16.609 1 91.31 116 GLN A N 1
ATOM 876 C CA . GLN A 1 116 ? -8.383 4.762 15.75 1 91.31 116 GLN A CA 1
ATOM 877 C C . GLN A 1 116 ? -7.203 3.799 15.688 1 91.31 116 GLN A C 1
ATOM 879 O O . GLN A 1 116 ? -7.266 2.77 15.008 1 91.31 116 GLN A O 1
ATOM 884 N N . GLY A 1 117 ? -6.094 4.168 16.344 1 93.06 117 GLY A N 1
ATOM 885 C CA . GLY A 1 117 ? -4.918 3.314 16.375 1 93.06 117 GLY A CA 1
ATOM 886 C C . GLY A 1 117 ? -4.105 3.381 15.094 1 93.06 117 GLY A C 1
ATOM 887 O O . GLY A 1 117 ? -3.234 2.539 14.859 1 93.06 117 GLY A O 1
ATOM 888 N N . LEU A 1 118 ? -4.352 4.344 14.227 1 95.25 118 LEU A N 1
ATOM 889 C CA . LEU A 1 118 ? -3.645 4.477 12.953 1 95.25 118 LEU A CA 1
ATOM 890 C C . LEU A 1 118 ? -2.248 5.051 13.172 1 95.25 118 LEU A C 1
ATOM 892 O O . LEU A 1 118 ? -1.294 4.637 12.508 1 95.25 118 LEU A O 1
ATOM 896 N N . MET A 1 119 ? -2.158 6.027 14.039 1 95.94 119 MET A N 1
ATOM 897 C CA . MET A 1 119 ? -0.866 6.523 14.508 1 95.94 119 MET A CA 1
ATOM 898 C C . MET A 1 119 ? -0.705 6.297 16 1 95.94 119 MET A C 1
ATOM 900 O O . MET A 1 119 ? -1.669 6.418 16.766 1 95.94 119 MET A O 1
ATOM 904 N N . VAL A 1 120 ? 0.497 5.973 16.344 1 94.31 120 VAL A N 1
ATOM 905 C CA . VAL A 1 120 ? 0.792 5.691 17.734 1 94.31 120 VAL A CA 1
ATOM 906 C C . VAL A 1 120 ? 1.755 6.742 18.281 1 94.31 120 VAL A C 1
ATOM 908 O O . VAL A 1 120 ? 2.59 7.27 17.547 1 94.31 120 VAL A O 1
ATOM 911 N N . GLY A 1 121 ? 1.589 6.934 19.578 1 94.5 121 GLY A N 1
ATOM 912 C CA . GLY A 1 121 ? 2.477 7.887 20.234 1 94.5 121 GLY A CA 1
ATOM 913 C C . GLY A 1 121 ? 3.898 7.375 20.375 1 94.5 121 GLY A C 1
ATOM 914 O O . GLY A 1 121 ? 4.207 6.258 19.953 1 94.5 121 GLY A O 1
ATOM 915 N N . LYS A 1 122 ? 4.703 8.266 20.828 1 95.44 122 LYS A N 1
ATOM 916 C CA . LYS A 1 122 ? 6.105 7.984 21.125 1 95.44 122 LYS A CA 1
ATOM 917 C C . LYS A 1 122 ? 6.316 7.785 22.625 1 95.44 122 LYS A C 1
ATOM 919 O O . LYS A 1 122 ? 5.418 8.047 23.438 1 95.44 122 LYS A O 1
ATOM 924 N N . PRO A 1 123 ? 7.539 7.246 22.938 1 94.06 123 PRO A N 1
ATOM 925 C CA . PRO A 1 123 ? 7.824 7.121 24.375 1 94.06 123 PRO A CA 1
ATOM 926 C C . PRO A 1 123 ? 7.598 8.422 25.141 1 94.06 123 PRO A C 1
ATOM 928 O O . PRO A 1 123 ? 7.867 9.508 24.609 1 94.06 123 PRO A O 1
ATOM 931 N N . GLY A 1 124 ? 7.109 8.312 26.453 1 95.44 124 GLY A N 1
ATOM 932 C CA . GLY A 1 124 ? 6.836 9.477 27.281 1 95.44 124 GLY A CA 1
ATOM 933 C C . GLY A 1 124 ? 5.488 10.109 26.984 1 95.44 124 GLY A C 1
ATOM 934 O O . GLY A 1 124 ? 5.297 11.312 27.203 1 95.44 124 GLY A O 1
ATOM 935 N N . ASN A 1 125 ? 4.582 9.391 26.375 1 94.94 125 ASN A N 1
ATOM 936 C CA . ASN A 1 125 ? 3.248 9.852 26.016 1 94.94 125 ASN A CA 1
ATOM 937 C C . ASN A 1 125 ? 3.307 11.078 25.109 1 94.94 125 ASN A C 1
ATOM 939 O O . ASN A 1 125 ? 2.504 12 25.25 1 94.94 125 ASN A O 1
ATOM 943 N N . MET A 1 126 ? 4.285 11.094 24.188 1 97.06 126 MET A N 1
ATOM 944 C CA . MET A 1 126 ? 4.441 12.203 23.25 1 97.06 126 MET A CA 1
ATOM 945 C C . MET A 1 126 ? 3.873 11.844 21.891 1 97.06 126 MET A C 1
ATOM 947 O O . MET A 1 126 ? 3.904 10.68 21.484 1 97.06 126 MET A O 1
ATOM 951 N N . PHE A 1 127 ? 3.334 12.844 21.266 1 97.44 127 PHE A N 1
ATOM 952 C CA . PHE A 1 127 ? 2.959 12.656 19.875 1 97.44 127 PHE A CA 1
ATOM 953 C C . PHE A 1 127 ? 4.094 13.07 18.938 1 97.44 127 PHE A C 1
ATOM 955 O O . PHE A 1 127 ? 4.293 12.469 17.891 1 97.44 127 PHE A O 1
ATOM 962 N N . ASP A 1 128 ? 4.82 14.18 19.328 1 98 128 ASP A N 1
ATOM 963 C CA . ASP A 1 128 ? 5.902 14.773 18.547 1 98 128 ASP A CA 1
ATOM 964 C C . ASP A 1 128 ? 5.371 15.375 17.25 1 98 128 ASP A C 1
ATOM 966 O O . ASP A 1 128 ? 5.836 15.023 16.156 1 98 128 ASP A O 1
ATOM 970 N N . PRO A 1 129 ? 4.461 16.375 17.375 1 97.69 129 PRO A N 1
ATOM 971 C CA . PRO A 1 129 ? 3.73 16.891 16.203 1 97.69 129 PRO A CA 1
ATOM 972 C C . PRO A 1 129 ? 4.648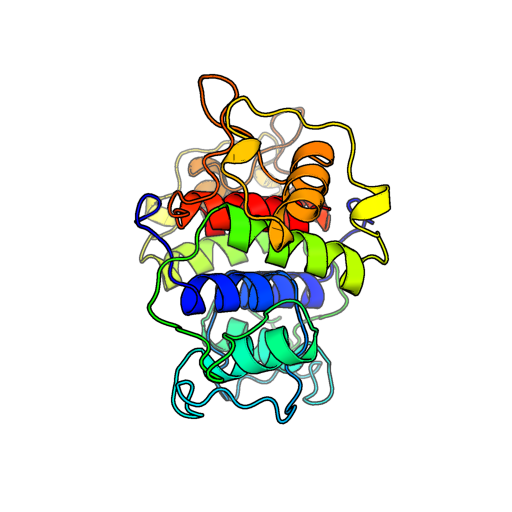 17.516 15.156 1 97.69 129 PRO A C 1
ATOM 974 O O . PRO A 1 129 ? 4.375 17.422 13.961 1 97.69 129 PRO A O 1
ATOM 977 N N . LYS A 1 130 ? 5.727 18.125 15.516 1 97.5 130 LYS A N 1
ATOM 978 C CA . LYS A 1 130 ? 6.605 18.828 14.586 1 97.5 130 LYS A CA 1
ATOM 979 C C . LYS A 1 130 ? 7.781 17.953 14.172 1 97.5 130 LYS A C 1
ATOM 981 O O . LYS A 1 130 ? 8.617 18.359 13.367 1 97.5 130 LYS A O 1
ATOM 986 N N . GLY A 1 131 ? 7.812 16.719 14.742 1 97.31 131 GLY A N 1
ATOM 987 C CA . GLY A 1 131 ? 8.812 15.75 14.32 1 97.31 131 GLY A CA 1
ATOM 988 C C . GLY A 1 131 ? 8.641 15.305 12.883 1 97.31 131 GLY A C 1
ATOM 989 O O . GLY A 1 131 ? 7.523 15.234 12.375 1 97.31 131 GLY A O 1
ATOM 990 N N . LEU A 1 132 ? 9.773 14.969 12.242 1 97.38 132 LEU A N 1
ATOM 991 C CA . LEU A 1 132 ? 9.727 14.5 10.859 1 97.38 132 LEU A CA 1
ATOM 992 C C . LEU A 1 132 ? 9.352 13.023 10.805 1 97.38 132 LEU A C 1
ATOM 994 O O . LEU A 1 132 ? 9.82 12.227 11.617 1 97.38 132 LEU A O 1
ATOM 998 N N . THR A 1 133 ? 8.516 12.75 9.852 1 96.81 133 THR A N 1
ATOM 999 C CA . THR A 1 133 ? 8.039 11.383 9.664 1 96.81 133 THR A CA 1
ATOM 1000 C C . THR A 1 133 ? 9.023 10.57 8.828 1 96.81 133 THR A C 1
ATOM 1002 O O . THR A 1 133 ? 9.523 11.047 7.809 1 96.81 133 THR A O 1
ATOM 1005 N N . THR A 1 134 ? 9.32 9.375 9.281 1 95.19 134 THR A N 1
ATOM 1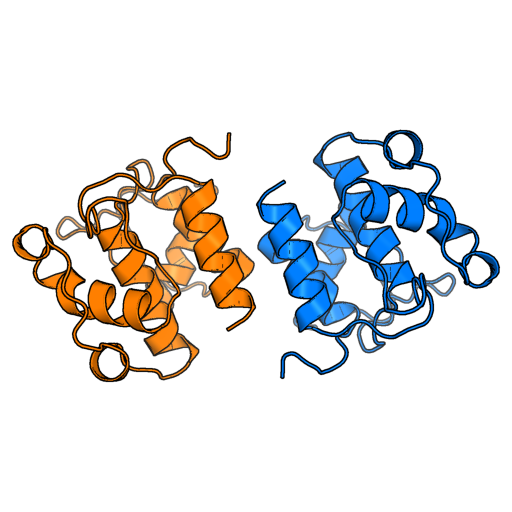006 C CA . THR A 1 134 ? 10.172 8.492 8.484 1 95.19 134 THR A CA 1
ATOM 1007 C C . THR A 1 134 ? 9.352 7.723 7.457 1 95.19 134 THR A C 1
ATOM 1009 O O . THR A 1 134 ? 8.133 7.594 7.598 1 95.19 134 THR A O 1
ATOM 1012 N N . ARG A 1 135 ? 10.031 7.281 6.438 1 93.31 135 ARG A N 1
ATOM 1013 C CA . ARG A 1 135 ? 9.367 6.445 5.441 1 93.31 135 ARG A CA 1
ATOM 1014 C C . ARG A 1 135 ? 8.742 5.219 6.086 1 93.31 135 ARG A C 1
ATOM 1016 O O . ARG A 1 135 ? 7.605 4.855 5.766 1 93.31 135 ARG A O 1
ATOM 1023 N N . ALA A 1 136 ? 9.398 4.586 7.016 1 93.5 136 ALA A N 1
ATOM 1024 C CA . ALA A 1 136 ? 8.883 3.402 7.703 1 93.5 136 ALA A CA 1
ATOM 1025 C C . ALA A 1 136 ? 7.594 3.721 8.453 1 93.5 136 ALA A C 1
ATOM 1027 O O . ALA A 1 136 ? 6.637 2.943 8.414 1 93.5 136 ALA A O 1
ATOM 1028 N N . GLU A 1 137 ? 7.551 4.848 9.094 1 94.75 137 GLU A N 1
ATOM 1029 C CA . GLU A 1 137 ? 6.348 5.27 9.805 1 94.75 137 GLU A CA 1
ATOM 1030 C C . GLU A 1 137 ? 5.188 5.508 8.852 1 94.75 137 GLU A C 1
ATOM 1032 O O . GLU A 1 137 ? 4.07 5.051 9.094 1 94.75 137 GLU A O 1
ATOM 1037 N N . ALA A 1 138 ? 5.496 6.219 7.812 1 95.94 138 ALA A N 1
ATOM 1038 C CA . ALA A 1 138 ? 4.473 6.512 6.812 1 95.94 138 ALA A CA 1
ATOM 1039 C C . ALA A 1 138 ? 3.885 5.227 6.234 1 95.94 138 ALA A C 1
ATOM 1041 O O . ALA A 1 138 ? 2.664 5.07 6.168 1 95.94 138 ALA A O 1
ATOM 1042 N N . VAL A 1 139 ? 4.727 4.363 5.891 1 94.44 139 VAL A N 1
ATOM 1043 C CA . VAL A 1 139 ? 4.305 3.107 5.281 1 94.44 139 VAL A CA 1
ATOM 1044 C C . VAL A 1 139 ? 3.475 2.305 6.281 1 94.44 139 VAL A C 1
ATOM 1046 O O . VAL A 1 139 ? 2.467 1.694 5.914 1 94.44 139 VAL A O 1
ATOM 1049 N N . THR A 1 140 ? 3.846 2.303 7.52 1 95.5 140 THR A N 1
ATOM 1050 C CA . THR A 1 140 ? 3.107 1.584 8.555 1 95.5 140 THR A CA 1
ATOM 1051 C C . THR A 1 140 ? 1.677 2.104 8.656 1 95.5 140 THR A C 1
ATOM 1053 O O . THR A 1 140 ? 0.729 1.317 8.711 1 95.5 140 THR A O 1
ATOM 1056 N N . VAL A 1 141 ? 1.538 3.381 8.633 1 96.44 141 VAL A N 1
ATOM 1057 C CA . VAL A 1 141 ? 0.21 3.975 8.75 1 96.44 141 VAL A CA 1
ATOM 1058 C C . VAL A 1 141 ? -0.613 3.643 7.504 1 96.44 141 VAL A C 1
ATOM 1060 O O . VAL A 1 141 ? -1.794 3.301 7.605 1 96.44 141 VAL A O 1
ATOM 1063 N N . ILE A 1 142 ? 0.014 3.729 6.371 1 95.44 142 ILE A N 1
ATOM 1064 C CA . ILE A 1 142 ? -0.678 3.447 5.117 1 95.44 142 ILE A CA 1
ATOM 1065 C C . ILE A 1 142 ? -1.099 1.98 5.078 1 95.44 142 ILE A C 1
ATOM 1067 O O . ILE A 1 142 ? -2.195 1.654 4.613 1 95.44 142 ILE A O 1
ATOM 1071 N N . CYS A 1 143 ? -0.272 1.09 5.574 1 95.31 143 CYS A N 1
ATOM 1072 C CA . CYS A 1 143 ? -0.622 -0.323 5.664 1 95.31 143 CYS A CA 1
ATOM 1073 C C . CYS A 1 143 ? -1.835 -0.53 6.562 1 95.31 143 CYS A C 1
ATOM 1075 O O . CYS A 1 143 ? -2.705 -1.348 6.258 1 95.31 143 CYS A O 1
ATOM 1077 N N . LYS A 1 144 ? -1.919 0.2 7.621 1 93.69 144 LYS A N 1
ATOM 1078 C CA . LYS A 1 144 ? -3.092 0.126 8.492 1 93.69 144 LYS A CA 1
ATOM 1079 C C . LYS A 1 144 ? -4.348 0.596 7.758 1 93.69 144 LYS A C 1
ATOM 1081 O O . LYS A 1 144 ? -5.426 0.023 7.93 1 93.69 144 LYS A O 1
ATOM 1086 N N . LEU A 1 145 ? -4.156 1.598 6.941 1 92.25 145 LEU A N 1
ATOM 1087 C CA . LEU A 1 145 ? -5.285 2.117 6.176 1 92.25 145 LEU A CA 1
ATOM 1088 C C . LEU A 1 145 ? -5.754 1.104 5.137 1 92.25 145 LEU A C 1
ATOM 1090 O O . LEU A 1 145 ? -6.953 0.983 4.875 1 92.25 145 LEU A O 1
ATOM 1094 N N . LEU A 1 146 ? -4.801 0.493 4.57 1 90 146 LEU A N 1
ATOM 1095 C CA . LEU A 1 146 ? -5.117 -0.506 3.555 1 90 146 LEU A CA 1
ATOM 1096 C C . LEU A 1 146 ? -5.938 -1.646 4.148 1 90 146 LEU A C 1
ATOM 1098 O O . LEU A 1 146 ? -6.762 -2.252 3.459 1 90 146 LEU A O 1
ATOM 1102 N N . LYS A 1 147 ? -5.746 -1.87 5.426 1 86.31 147 LYS A N 1
ATOM 1103 C CA . LYS A 1 147 ? -6.43 -2.957 6.121 1 86.31 147 LYS A CA 1
ATOM 1104 C C . LYS A 1 147 ? -7.723 -2.469 6.77 1 86.31 147 LYS A C 1
ATOM 1106 O O . LYS A 1 147 ? -8.516 -3.271 7.266 1 86.31 147 LYS A O 1
ATOM 1111 N N . TYR A 1 148 ? -7.855 -1.174 6.773 1 79.5 148 TYR A N 1
ATOM 1112 C CA . TYR A 1 148 ? -8.977 -0.533 7.461 1 79.5 148 TYR A CA 1
ATOM 1113 C C . TYR A 1 148 ? -10.297 -0.866 6.781 1 79.5 148 TYR A C 1
ATOM 1115 O O . TYR A 1 148 ? -11.305 -1.102 7.453 1 79.5 148 TYR A O 1
ATOM 1123 N N . MET B 1 1 ? -14.859 -6.262 2.115 1 61.22 1 MET B N 1
ATOM 1124 C CA . MET B 1 1 ? -14.852 -7.199 3.234 1 61.22 1 MET B CA 1
ATOM 1125 C C . MET B 1 1 ? -13.516 -7.938 3.314 1 61.22 1 MET B C 1
ATOM 1127 O O . MET B 1 1 ? -13.102 -8.578 2.348 1 61.22 1 MET B O 1
ATOM 1131 N N . PRO B 1 2 ? -12.688 -7.723 4.387 1 71 2 PRO B N 1
ATOM 1132 C CA . PRO B 1 2 ? -11.344 -8.297 4.523 1 71 2 PRO B CA 1
ATOM 1133 C C . PRO B 1 2 ? -11.312 -9.797 4.258 1 71 2 PRO B C 1
ATOM 1135 O O . PRO B 1 2 ? -10.297 -10.32 3.785 1 71 2 PRO B O 1
ATOM 1138 N N . GLY B 1 3 ? -12.391 -10.477 4.371 1 83.62 3 GLY B N 1
ATOM 1139 C CA . GLY B 1 3 ? -12.352 -11.93 4.324 1 83.62 3 GLY B CA 1
ATOM 1140 C C . GLY B 1 3 ? -12.781 -12.492 2.984 1 83.62 3 GLY B C 1
ATOM 1141 O O . GLY B 1 3 ? -12.695 -13.703 2.76 1 83.62 3 GLY B O 1
ATOM 1142 N N . ARG B 1 4 ? -13.078 -11.68 2.023 1 91.44 4 ARG B N 1
ATOM 1143 C CA . ARG B 1 4 ? -13.508 -12.148 0.71 1 91.44 4 ARG B CA 1
ATOM 1144 C C . ARG B 1 4 ? -12.305 -12.469 -0.177 1 91.44 4 ARG B C 1
ATOM 1146 O O . ARG B 1 4 ? -11.289 -11.773 -0.129 1 91.44 4 ARG B O 1
ATOM 1153 N N . PRO B 1 5 ? -12.531 -13.562 -1.006 1 95.81 5 PRO B N 1
ATOM 1154 C CA . PRO B 1 5 ? -11.438 -13.828 -1.946 1 95.81 5 PRO B CA 1
ATOM 1155 C C . PRO B 1 5 ? -11.172 -12.656 -2.889 1 95.81 5 PRO B C 1
ATOM 1157 O O . PRO B 1 5 ? -12.102 -11.969 -3.303 1 95.81 5 PRO B O 1
ATOM 1160 N N . ILE B 1 6 ? -9.945 -12.484 -3.174 1 96.56 6 ILE B N 1
ATOM 1161 C CA . ILE B 1 6 ? -9.539 -11.398 -4.059 1 96.56 6 ILE B CA 1
ATOM 1162 C C . ILE B 1 6 ? -9.297 -11.938 -5.465 1 96.56 6 ILE B C 1
ATOM 1164 O O . ILE B 1 6 ? -8.758 -13.039 -5.633 1 96.56 6 ILE B O 1
ATOM 1168 N N . THR B 1 7 ? -9.711 -11.172 -6.469 1 97.38 7 THR B N 1
ATOM 1169 C CA . THR B 1 7 ? -9.516 -11.594 -7.852 1 97.38 7 THR B CA 1
ATOM 1170 C C . THR B 1 7 ? -8.094 -11.297 -8.312 1 97.38 7 THR B C 1
ATOM 1172 O O . THR B 1 7 ? -7.383 -10.508 -7.691 1 97.38 7 THR B O 1
ATOM 1175 N N . ARG B 1 8 ? -7.715 -11.961 -9.398 1 97.44 8 ARG B N 1
ATOM 1176 C CA . ARG B 1 8 ? -6.426 -11.695 -10.023 1 97.44 8 ARG B CA 1
ATOM 1177 C C . ARG B 1 8 ? -6.301 -10.227 -10.422 1 97.44 8 ARG B C 1
ATOM 1179 O O . ARG B 1 8 ? -5.262 -9.602 -10.188 1 97.44 8 ARG B O 1
ATOM 1186 N N . ALA B 1 9 ? -7.363 -9.641 -10.938 1 95.94 9 ALA B N 1
ATOM 1187 C CA . ALA B 1 9 ? -7.352 -8.234 -11.336 1 95.94 9 ALA B CA 1
ATOM 1188 C C . ALA B 1 9 ? -7.188 -7.32 -10.125 1 95.94 9 ALA B C 1
ATOM 1190 O O . ALA B 1 9 ? -6.359 -6.406 -10.141 1 95.94 9 ALA B O 1
ATOM 1191 N N . GLU B 1 10 ? -7.953 -7.605 -9.086 1 94.25 10 GLU B N 1
ATOM 1192 C CA . GLU B 1 10 ? -7.883 -6.785 -7.883 1 94.25 10 GLU B CA 1
ATOM 1193 C C . GLU B 1 10 ? -6.496 -6.855 -7.246 1 94.25 10 GLU B C 1
ATOM 1195 O O . GLU B 1 10 ? -5.91 -5.824 -6.91 1 94.25 10 GLU B O 1
ATOM 1200 N N . PHE B 1 11 ? -6.008 -8.047 -7.09 1 96.69 11 PHE B N 1
ATOM 1201 C CA . PHE B 1 11 ? -4.688 -8.242 -6.508 1 96.69 11 PHE B CA 1
ATOM 1202 C C . PHE B 1 11 ? -3.627 -7.492 -7.312 1 96.69 11 PHE B C 1
ATOM 1204 O O . PHE B 1 11 ? -2.781 -6.801 -6.742 1 96.69 11 PHE B O 1
ATOM 1211 N N . THR B 1 12 ? -3.717 -7.617 -8.633 1 95.38 12 THR B N 1
ATOM 1212 C CA . THR B 1 12 ? -2.752 -6.973 -9.516 1 95.38 12 THR B CA 1
ATOM 1213 C C . THR B 1 12 ? -2.816 -5.453 -9.367 1 95.38 12 THR B C 1
ATOM 1215 O O . THR B 1 12 ? -1.783 -4.789 -9.297 1 95.38 12 THR B O 1
ATOM 1218 N N . GLN B 1 13 ? -3.951 -4.973 -9.289 1 92 13 GLN B N 1
ATOM 1219 C CA . GLN B 1 13 ? -4.113 -3.533 -9.109 1 92 13 GLN B CA 1
ATOM 1220 C C . GLN B 1 13 ? -3.479 -3.061 -7.809 1 92 13 GLN B C 1
ATOM 1222 O O . GLN B 1 13 ? -2.746 -2.068 -7.793 1 92 13 GLN B O 1
ATOM 1227 N N . ILE B 1 14 ? -3.707 -3.775 -6.742 1 92.31 14 ILE B N 1
ATOM 1228 C CA . ILE B 1 14 ? -3.209 -3.363 -5.438 1 92.31 14 ILE B CA 1
ATOM 1229 C C . ILE B 1 14 ? -1.683 -3.418 -5.426 1 92.31 14 ILE B C 1
ATOM 1231 O O . ILE B 1 14 ? -1.025 -2.477 -4.98 1 92.31 14 ILE B O 1
ATOM 1235 N N . ILE B 1 15 ? -1.123 -4.484 -5.914 1 95.12 15 ILE B N 1
ATOM 1236 C CA . ILE B 1 15 ? 0.324 -4.645 -5.836 1 95.12 15 ILE B CA 1
ATOM 1237 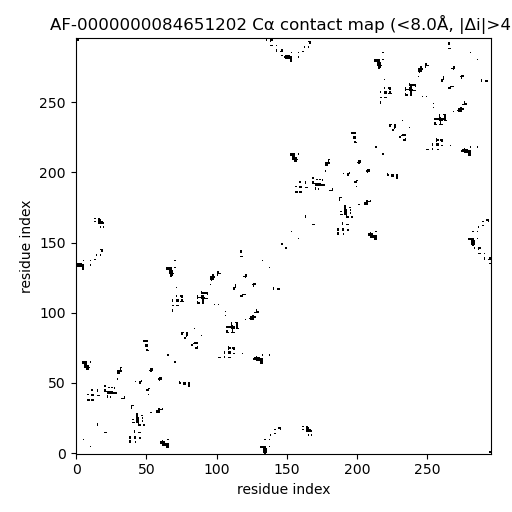C C . ILE B 1 15 ? 1.006 -3.615 -6.734 1 95.12 15 ILE B C 1
ATOM 1239 O O . ILE B 1 15 ? 1.996 -2.996 -6.336 1 95.12 15 ILE B O 1
ATOM 1243 N N . VAL B 1 16 ? 0.473 -3.326 -7.922 1 92.38 16 VAL B N 1
ATOM 1244 C CA . VAL B 1 16 ? 1.063 -2.369 -8.852 1 92.38 16 VAL B CA 1
ATOM 1245 C C . VAL B 1 16 ? 1.006 -0.965 -8.25 1 92.38 16 VAL B C 1
ATOM 1247 O O . VAL B 1 16 ? 2.004 -0.24 -8.258 1 92.38 16 VAL B O 1
ATOM 1250 N N . ASN B 1 17 ? -0.125 -0.653 -7.715 1 88.75 17 ASN B N 1
ATOM 1251 C CA . ASN B 1 17 ? -0.302 0.679 -7.145 1 88.75 17 ASN B CA 1
ATOM 1252 C C . ASN B 1 17 ? 0.536 0.866 -5.883 1 88.75 17 ASN B C 1
ATOM 1254 O O . ASN B 1 17 ? 1.185 1.899 -5.711 1 88.75 17 ASN B O 1
ATOM 1258 N N . SER B 1 18 ? 0.531 -0.075 -5.074 1 91.62 18 SER B N 1
ATOM 1259 C CA . SER B 1 18 ? 1.199 0.029 -3.779 1 91.62 18 SER B CA 1
ATOM 1260 C C . SER B 1 18 ? 2.715 0.054 -3.941 1 91.62 18 SER B C 1
ATOM 1262 O O . SER B 1 18 ? 3.406 0.804 -3.248 1 91.62 18 SER B O 1
ATOM 1264 N N . LEU B 1 19 ? 3.227 -0.713 -4.906 1 89.88 19 LEU B N 1
ATOM 1265 C CA . LEU B 1 19 ? 4.672 -0.865 -5.012 1 89.88 19 LEU B CA 1
ATOM 1266 C C . LEU B 1 19 ? 5.23 0.016 -6.125 1 89.88 19 LEU B C 1
ATOM 1268 O O . LEU B 1 19 ? 6.406 -0.093 -6.477 1 89.88 19 LEU B O 1
ATOM 1272 N N . LYS B 1 20 ? 4.441 0.856 -6.676 1 84.56 20 LYS B N 1
ATOM 1273 C CA . LYS B 1 20 ? 4.812 1.888 -7.641 1 84.56 20 LYS B CA 1
ATOM 1274 C C . LYS B 1 20 ? 5.461 1.275 -8.875 1 84.56 20 LYS B C 1
ATOM 1276 O O . LYS B 1 20 ? 6.492 1.762 -9.352 1 84.56 20 LYS B O 1
ATOM 1281 N N . ILE B 1 21 ? 4.879 0.191 -9.266 1 87.25 21 ILE B N 1
ATOM 1282 C CA . ILE B 1 21 ? 5.305 -0.371 -10.539 1 87.25 21 ILE B CA 1
ATOM 1283 C C . ILE B 1 21 ? 4.902 0.564 -11.68 1 87.25 21 ILE B C 1
ATOM 1285 O O . ILE B 1 21 ? 3.727 0.912 -11.82 1 87.25 21 ILE B O 1
ATOM 1289 N N . PRO B 1 22 ? 5.871 1.048 -12.453 1 82.25 22 PRO B N 1
ATOM 1290 C CA . PRO B 1 22 ? 5.555 2.055 -13.469 1 82.25 22 PRO B CA 1
ATOM 1291 C C . PRO B 1 22 ? 4.613 1.526 -14.547 1 82.25 22 PRO B C 1
ATOM 1293 O O . PRO B 1 22 ? 4.707 0.36 -14.938 1 82.25 22 PRO B O 1
ATOM 1296 N N . TYR B 1 23 ? 3.68 2.436 -14.828 1 77.56 23 TYR B N 1
ATOM 1297 C CA . TYR B 1 23 ? 2.807 2.109 -15.953 1 77.56 23 TYR B CA 1
ATOM 1298 C C . TYR B 1 23 ? 3.553 2.227 -17.281 1 77.56 23 TYR B C 1
ATOM 1300 O O . TYR B 1 23 ? 4.266 3.205 -17.516 1 77.56 23 TYR B O 1
ATOM 1308 N N . MET B 1 24 ? 3.885 1.132 -17.766 1 68.94 24 MET B N 1
ATOM 1309 C CA . MET B 1 24 ? 4.531 1.187 -19.078 1 68.94 24 MET B CA 1
ATOM 1310 C C . MET B 1 24 ? 3.525 0.926 -20.188 1 68.94 24 MET B C 1
ATOM 1312 O O . MET B 1 24 ? 2.562 0.182 -20 1 68.94 24 MET B O 1
ATOM 1316 N N . GLU B 1 25 ? 3.322 1.938 -21.094 1 57.66 25 GLU B N 1
ATOM 1317 C CA . GLU B 1 25 ? 2.451 1.75 -22.234 1 57.66 25 GLU B CA 1
ATOM 1318 C C . GLU B 1 25 ? 2.682 0.389 -22.891 1 57.66 25 GLU B C 1
ATOM 1320 O O . GLU B 1 25 ? 2.004 0.032 -23.859 1 57.66 25 GLU B O 1
ATOM 1325 N N . ALA B 1 26 ? 3.438 -0.403 -22.234 1 57.03 26 ALA B N 1
ATOM 1326 C CA . ALA B 1 26 ? 3.824 -1.536 -23.078 1 57.03 26 ALA B CA 1
ATOM 1327 C C . ALA B 1 26 ? 2.625 -2.436 -23.375 1 57.03 26 ALA B C 1
ATOM 1329 O O . ALA B 1 26 ? 1.652 -2.449 -22.609 1 57.03 26 ALA B O 1
ATOM 1330 N N . GLY B 1 27 ? 2.545 -3 -24.547 1 58.91 27 GLY B N 1
ATOM 1331 C CA . GLY B 1 27 ? 1.877 -3.816 -25.547 1 58.91 27 GLY B CA 1
ATOM 1332 C C . GLY B 1 27 ? 1.479 -5.188 -25.031 1 58.91 27 GLY B C 1
ATOM 1333 O O . GLY B 1 27 ? 1.159 -6.082 -25.812 1 58.91 27 GLY B O 1
ATOM 1334 N N . LEU B 1 28 ? 1.711 -5.504 -23.688 1 67.06 28 LEU B N 1
ATOM 1335 C CA . LEU B 1 28 ? 1.276 -6.887 -23.547 1 67.06 28 LEU B CA 1
ATOM 1336 C C . LEU B 1 28 ? -0.243 -6.973 -23.453 1 67.06 28 LEU B C 1
ATOM 1338 O O . LEU B 1 28 ? -0.875 -6.168 -22.766 1 67.06 28 LEU B O 1
ATOM 1342 N N . HIS B 1 29 ? -0.62 -7.789 -24.297 1 79.75 29 HIS B N 1
ATOM 1343 C CA . HIS B 1 29 ? -2.057 -7.902 -24.531 1 79.75 29 HIS B CA 1
ATOM 1344 C C . HIS B 1 29 ? -2.574 -9.273 -24.125 1 79.75 29 HIS B C 1
ATOM 1346 O O . HIS B 1 29 ? -1.953 -10.297 -24.438 1 79.75 29 HIS B O 1
ATOM 1352 N N . PHE B 1 30 ? -3.449 -9.305 -23.172 1 94.31 30 PHE B N 1
ATOM 1353 C CA . PHE B 1 30 ? -4.266 -10.477 -22.875 1 94.31 30 PHE B CA 1
ATOM 1354 C C . PHE B 1 30 ? -5.609 -10.398 -23.594 1 94.31 30 PHE B C 1
ATOM 1356 O O . PHE B 1 30 ? -6.207 -9.32 -23.688 1 94.31 30 PHE B O 1
ATOM 1363 N N . ASN B 1 31 ? -6.027 -11.547 -24.109 1 95.19 31 ASN B N 1
ATOM 1364 C CA . ASN B 1 31 ? -7.23 -11.539 -24.938 1 95.19 31 ASN B CA 1
ATOM 1365 C C . ASN B 1 31 ? -8.477 -11.234 -24.125 1 95.19 31 ASN B C 1
ATOM 1367 O O . ASN B 1 31 ? -9.531 -10.93 -24.672 1 95.19 31 ASN B O 1
ATOM 1371 N N . ASP B 1 32 ? -8.383 -11.328 -22.812 1 96.88 32 ASP B N 1
ATOM 1372 C CA . ASP B 1 32 ? -9.547 -11.102 -21.953 1 96.88 32 ASP B CA 1
ATOM 1373 C C . ASP B 1 32 ? -9.383 -9.836 -21.125 1 96.88 32 ASP B C 1
ATOM 1375 O O . ASP B 1 32 ? -10.023 -9.68 -20.078 1 96.88 32 ASP B O 1
ATOM 1379 N N . VAL B 1 33 ? -8.492 -9.031 -21.562 1 94.94 33 VAL B N 1
ATOM 1380 C CA . VAL B 1 33 ? -8.273 -7.738 -20.922 1 94.94 33 VAL B CA 1
ATOM 1381 C C . VAL B 1 33 ? -8.367 -6.621 -21.953 1 94.94 33 VAL B C 1
ATOM 1383 O O . VAL B 1 33 ? -7.566 -6.566 -22.891 1 94.94 33 VAL B O 1
ATOM 1386 N N . ASP B 1 34 ? -9.312 -5.781 -21.734 1 92.56 34 ASP B N 1
ATOM 1387 C CA . ASP B 1 34 ? -9.57 -4.684 -22.656 1 92.56 34 ASP B CA 1
ATOM 1388 C C . ASP B 1 34 ? -9.102 -3.354 -22.078 1 92.56 34 ASP B C 1
ATOM 1390 O O . ASP B 1 34 ? -9.062 -3.182 -20.859 1 92.56 34 ASP B O 1
ATOM 1394 N N . GLU B 1 35 ? -8.828 -2.373 -22.984 1 88.88 35 GLU B N 1
ATOM 1395 C CA . GLU B 1 35 ? -8.359 -1.058 -22.562 1 88.88 35 GLU B CA 1
ATOM 1396 C C . GLU B 1 35 ? -9.398 -0.353 -21.703 1 88.88 35 GLU B C 1
ATOM 1398 O O . GLU B 1 35 ? -9.055 0.496 -20.875 1 88.88 35 GLU B O 1
ATOM 1403 N N . LYS B 1 36 ? -10.594 -0.65 -21.812 1 90.44 36 LYS B N 1
ATOM 1404 C CA . LYS B 1 36 ? -11.672 0 -21.078 1 90.44 36 LYS B CA 1
ATOM 1405 C C . LYS B 1 36 ? -11.781 -0.546 -19.656 1 90.44 36 LYS B C 1
ATOM 1407 O O . LYS B 1 36 ? -12.484 0.021 -18.828 1 90.44 36 LYS B O 1
ATOM 1412 N N . ASP B 1 37 ? -11.164 -1.695 -19.453 1 91.44 37 ASP B N 1
ATOM 1413 C CA . ASP B 1 37 ? -11.219 -2.287 -18.109 1 91.44 37 ASP B CA 1
ATOM 1414 C C . ASP B 1 37 ? -10.484 -1.414 -17.094 1 91.44 37 ASP B C 1
ATOM 1416 O O . ASP B 1 37 ? -9.422 -0.869 -17.391 1 91.44 37 ASP B O 1
ATOM 1420 N N . TRP B 1 38 ? -11.102 -1.295 -15.898 1 86.12 38 TRP B N 1
ATOM 1421 C CA . TRP B 1 38 ? -10.523 -0.43 -14.875 1 86.12 38 TRP B CA 1
ATOM 1422 C C . TRP B 1 38 ? -9.141 -0.921 -14.469 1 86.12 38 TRP B C 1
ATOM 1424 O O . TRP B 1 38 ? -8.328 -0.152 -13.938 1 86.12 38 TRP B O 1
ATOM 1434 N N . TYR B 1 39 ? -8.789 -2.197 -14.703 1 90.56 39 TYR B N 1
ATOM 1435 C CA . TYR B 1 39 ? -7.52 -2.781 -14.297 1 90.56 39 TYR B CA 1
ATOM 1436 C C . TYR B 1 39 ? -6.559 -2.881 -15.477 1 90.56 39 TYR B C 1
ATOM 1438 O O . TYR B 1 39 ? -5.473 -3.451 -15.352 1 90.56 39 TYR B O 1
ATOM 1446 N N . TYR B 1 40 ? -6.859 -2.398 -16.578 1 91.62 40 TYR B N 1
ATOM 1447 C CA . TYR B 1 40 ? -6.07 -2.57 -17.781 1 91.62 40 TYR B CA 1
ATOM 1448 C C . TYR B 1 40 ? -4.645 -2.068 -17.594 1 91.62 40 TYR B C 1
ATOM 1450 O O . TYR B 1 40 ? -3.682 -2.793 -17.859 1 91.62 40 TYR B O 1
ATOM 1458 N N . LYS B 1 41 ? -4.434 -0.892 -17.109 1 87.38 41 LYS B N 1
ATOM 1459 C CA . LYS B 1 41 ? -3.109 -0.293 -16.969 1 87.38 41 LYS B CA 1
ATOM 1460 C C . LYS B 1 41 ? -2.262 -1.063 -15.953 1 87.38 41 LYS B C 1
ATOM 1462 O O . LYS B 1 41 ? -1.066 -1.272 -16.172 1 87.38 41 LYS B O 1
ATOM 1467 N N . SER B 1 42 ? -2.914 -1.506 -14.898 1 90.69 42 SER B N 1
ATOM 1468 C CA . SER B 1 42 ? -2.188 -2.24 -13.867 1 90.69 42 SER B CA 1
ATOM 1469 C C . SER B 1 42 ? -1.752 -3.613 -14.375 1 90.69 42 SER B C 1
ATOM 1471 O O . SER B 1 42 ? -0.616 -4.031 -14.141 1 90.69 42 SER B O 1
ATOM 1473 N N . VAL B 1 43 ? -2.68 -4.266 -15.078 1 93.75 43 VAL B N 1
ATOM 1474 C CA . VAL B 1 43 ? -2.363 -5.586 -15.617 1 93.75 43 VAL B CA 1
ATOM 1475 C C . VAL B 1 43 ? -1.263 -5.469 -16.672 1 93.75 43 VAL B C 1
ATOM 1477 O O . VAL B 1 43 ? -0.318 -6.262 -16.672 1 93.75 43 VAL B O 1
ATOM 1480 N N . SER B 1 44 ? -1.345 -4.453 -17.438 1 92.31 44 SER B N 1
ATOM 1481 C CA . SER B 1 44 ? -0.329 -4.219 -18.453 1 92.31 44 SER B CA 1
ATOM 1482 C C . SER B 1 44 ? 1.028 -3.92 -17.828 1 92.31 44 SER B C 1
ATOM 1484 O O . SER B 1 44 ? 2.047 -4.473 -18.25 1 92.31 44 SER B O 1
ATOM 1486 N N . ALA B 1 45 ? 1.053 -3.098 -16.844 1 91.5 45 ALA B N 1
ATOM 1487 C CA . ALA B 1 45 ? 2.285 -2.732 -16.156 1 91.5 45 ALA B CA 1
ATOM 1488 C C . ALA B 1 45 ? 2.92 -3.949 -15.492 1 91.5 45 ALA B C 1
ATOM 1490 O O . ALA B 1 45 ? 4.129 -4.164 -15.602 1 91.5 45 ALA B O 1
ATOM 1491 N N . ALA B 1 46 ? 2.092 -4.727 -14.82 1 94.25 46 ALA B N 1
ATOM 1492 C CA . ALA B 1 46 ? 2.58 -5.902 -14.102 1 94.25 46 ALA B CA 1
ATOM 1493 C C . ALA B 1 46 ? 3.16 -6.93 -15.07 1 94.25 46 ALA B C 1
ATOM 1495 O O . ALA B 1 46 ? 4.18 -7.562 -14.773 1 94.25 46 ALA B O 1
ATOM 1496 N N . ALA B 1 47 ? 2.457 -7.09 -16.156 1 93.25 47 ALA B N 1
ATOM 1497 C CA . ALA B 1 47 ? 2.938 -8.008 -17.188 1 93.25 47 ALA B CA 1
ATOM 1498 C C . ALA B 1 47 ? 4.262 -7.527 -17.781 1 93.25 47 ALA B C 1
ATOM 1500 O O . ALA B 1 47 ? 5.203 -8.312 -17.922 1 93.25 47 ALA B O 1
ATOM 1501 N N . ALA B 1 48 ? 4.367 -6.289 -18.062 1 91.44 48 ALA B N 1
ATOM 1502 C CA . ALA B 1 48 ? 5.582 -5.707 -18.625 1 91.44 48 ALA B CA 1
ATOM 1503 C C . ALA B 1 48 ? 6.742 -5.797 -17.625 1 91.44 48 ALA B C 1
ATOM 1505 O O . ALA B 1 48 ? 7.883 -6.055 -18.016 1 91.44 48 ALA B O 1
ATOM 1506 N N . PHE B 1 49 ? 6.465 -5.562 -16.406 1 90.94 49 PHE B N 1
ATOM 1507 C CA . PHE B 1 49 ? 7.465 -5.633 -15.344 1 90.94 49 PHE B CA 1
ATOM 1508 C C . PHE B 1 49 ? 7.906 -7.074 -15.109 1 90.94 49 PHE B C 1
ATOM 1510 O O . PHE B 1 49 ? 8.984 -7.316 -14.562 1 90.94 49 PHE B O 1
ATOM 1517 N N . GLY B 1 50 ? 6.957 -8.047 -15.469 1 91.69 50 GLY B N 1
ATOM 1518 C CA . GLY B 1 50 ? 7.324 -9.453 -15.438 1 91.69 50 GLY B CA 1
ATOM 1519 C C . GLY B 1 50 ? 6.863 -10.156 -14.172 1 91.69 50 GLY B C 1
ATOM 1520 O O . GLY B 1 50 ? 7.355 -11.242 -13.852 1 91.69 50 GLY B O 1
ATOM 1521 N N . ILE B 1 51 ? 5.871 -9.57 -13.461 1 93.69 51 ILE B N 1
ATOM 1522 C CA . ILE B 1 51 ? 5.48 -10.219 -12.211 1 93.69 51 ILE B CA 1
ATOM 1523 C C . ILE B 1 51 ? 4.168 -10.977 -12.414 1 93.69 51 ILE B C 1
ATOM 1525 O O . ILE B 1 51 ? 3.785 -11.797 -11.578 1 93.69 51 ILE B O 1
ATOM 1529 N N . ILE B 1 52 ? 3.488 -10.703 -13.414 1 93.38 52 ILE B N 1
ATOM 1530 C CA . ILE B 1 52 ? 2.312 -11.492 -13.758 1 93.38 52 ILE B CA 1
ATOM 1531 C C . ILE B 1 52 ? 2.531 -12.188 -15.102 1 93.38 52 ILE B C 1
ATOM 1533 O O . ILE B 1 52 ? 3.121 -11.602 -16.016 1 93.38 52 ILE B O 1
ATOM 1537 N N . VAL B 1 53 ? 2.055 -13.477 -14.922 1 87.56 53 VAL B N 1
ATOM 1538 C CA . VAL B 1 53 ? 2.092 -14.281 -16.141 1 87.56 53 VAL B CA 1
ATOM 1539 C C . VAL B 1 53 ? 0.685 -14.766 -16.484 1 87.56 53 VAL B C 1
ATOM 1541 O O . VAL B 1 53 ? -0.066 -15.188 -15.602 1 87.56 53 VAL B O 1
ATOM 1544 N N . GLY B 1 54 ? 0.319 -14.547 -17.781 1 89.19 54 GLY B N 1
ATOM 1545 C CA . GLY B 1 54 ? -0.969 -15.031 -18.266 1 89.19 54 GLY B CA 1
ATOM 1546 C C . GLY B 1 54 ? -1.024 -16.531 -18.406 1 89.19 54 GLY B C 1
ATOM 1547 O O . GLY B 1 54 ? -0.168 -17.25 -17.875 1 89.19 54 GLY B O 1
ATOM 1548 N N . ARG B 1 55 ? -2.125 -16.953 -18.906 1 92.62 55 ARG B N 1
ATOM 1549 C CA . ARG B 1 55 ? -2.355 -18.375 -19.172 1 92.62 55 ARG B CA 1
ATOM 1550 C C . ARG B 1 55 ? -1.873 -18.766 -20.562 1 92.62 55 ARG B C 1
ATOM 1552 O O . ARG B 1 55 ? -1.648 -17.891 -21.406 1 92.62 55 ARG B O 1
ATOM 1559 N N . PRO B 1 56 ? -1.689 -20.125 -20.688 1 91 56 PRO B N 1
ATOM 1560 C CA . PRO B 1 56 ? -1.218 -20.594 -22 1 91 56 PRO B CA 1
ATOM 1561 C C . PRO B 1 56 ? -2.152 -20.188 -23.125 1 91 56 PRO B C 1
ATOM 1563 O O . PRO B 1 56 ? -1.703 -19.984 -24.266 1 91 56 PRO B O 1
ATOM 1566 N N . ASP B 1 57 ? -3.398 -19.984 -22.938 1 94.69 57 ASP B N 1
ATOM 1567 C CA . ASP B 1 57 ? -4.367 -19.641 -23.969 1 94.69 57 ASP B CA 1
ATOM 1568 C C . ASP B 1 57 ? -4.363 -18.141 -24.266 1 94.69 57 ASP B C 1
ATOM 1570 O O . ASP B 1 57 ? -5.199 -17.656 -25.031 1 94.69 57 ASP B O 1
ATOM 1574 N N . GLY B 1 58 ? -3.451 -17.391 -23.562 1 93.38 58 GLY B N 1
ATOM 1575 C CA . GLY B 1 58 ? -3.305 -15.961 -23.812 1 93.38 58 GLY B CA 1
ATOM 1576 C C . GLY B 1 58 ? -4.188 -15.109 -22.922 1 93.38 58 GLY B C 1
ATOM 1577 O O . GLY B 1 58 ? -4.148 -13.875 -23 1 93.38 58 GLY B O 1
ATOM 1578 N N . SER B 1 59 ? -4.949 -15.805 -22.016 1 96.62 59 SER B N 1
ATOM 1579 C CA . SER B 1 59 ? -5.824 -15.055 -21.125 1 96.62 59 SER B CA 1
ATOM 1580 C C . SER B 1 59 ? -5.113 -14.711 -19.812 1 96.62 59 SER B C 1
ATOM 1582 O O . SER B 1 59 ? -4.086 -15.305 -19.484 1 96.62 59 SER B O 1
ATOM 1584 N N . PHE B 1 60 ? -5.617 -13.688 -19.172 1 96.81 60 PHE B N 1
ATOM 1585 C CA . PHE B 1 60 ? -5.164 -13.273 -17.859 1 96.81 60 PHE B CA 1
ATOM 1586 C C . PHE B 1 60 ? -6.07 -13.844 -16.766 1 96.81 60 PHE B C 1
ATOM 1588 O O . PHE B 1 60 ? -5.613 -14.141 -15.664 1 96.81 60 PHE B O 1
ATOM 1595 N N . ALA B 1 61 ? -7.371 -13.945 -17.031 1 97.25 61 ALA B N 1
ATOM 1596 C CA . ALA B 1 61 ? -8.406 -14.414 -16.125 1 97.25 61 ALA B CA 1
ATOM 1597 C C . ALA B 1 61 ? -8.609 -13.43 -14.977 1 97.25 61 ALA B C 1
ATOM 1599 O O . ALA B 1 61 ? -8.531 -13.812 -13.805 1 97.25 61 ALA B O 1
ATOM 1600 N N . PRO B 1 62 ? -9.008 -12.203 -15.312 1 97.12 62 PRO B N 1
ATOM 1601 C CA . PRO B 1 62 ? -9.062 -11.117 -14.328 1 97.12 62 PRO B CA 1
ATOM 1602 C C . PRO B 1 62 ? -10.07 -11.383 -13.211 1 97.12 62 PRO B C 1
ATOM 1604 O O . PRO B 1 62 ? -9.859 -10.945 -12.078 1 97.12 62 PRO B O 1
ATOM 1607 N N . ASP B 1 63 ? -11.117 -12.188 -13.438 1 97.06 63 ASP B N 1
ATOM 1608 C CA . ASP B 1 63 ? -12.211 -12.336 -12.484 1 97.06 63 ASP B CA 1
ATOM 1609 C C . ASP B 1 63 ? -12.016 -13.586 -11.625 1 97.06 63 ASP B C 1
ATOM 1611 O O . ASP B 1 63 ? -12.773 -13.82 -10.68 1 97.06 63 ASP B O 1
ATOM 1615 N N . GLU B 1 64 ? -11.039 -14.328 -11.938 1 97.31 64 GLU B N 1
ATOM 1616 C CA . GLU B 1 64 ? -10.734 -15.492 -11.102 1 97.31 64 GLU B CA 1
ATOM 1617 C C . GLU B 1 64 ? -10.023 -15.086 -9.82 1 97.31 64 GLU B C 1
ATOM 1619 O O . GLU B 1 64 ? -9.188 -14.18 -9.828 1 97.31 64 GLU B O 1
ATOM 1624 N N . SER B 1 65 ? -10.352 -15.797 -8.766 1 98 65 SER B N 1
ATOM 1625 C CA . SER B 1 65 ? -9.625 -15.57 -7.516 1 98 65 SER B CA 1
ATOM 1626 C C . SER B 1 65 ? -8.195 -16.094 -7.605 1 98 65 SER B C 1
ATOM 1628 O O . SER B 1 65 ? -7.934 -17.109 -8.242 1 98 65 SER B O 1
ATOM 1630 N N . ILE B 1 66 ? -7.32 -15.398 -6.977 1 97.62 66 ILE B N 1
ATOM 1631 C CA . ILE B 1 66 ? -5.926 -15.828 -7.008 1 97.62 66 ILE B CA 1
ATOM 1632 C C . ILE B 1 66 ? -5.672 -16.844 -5.895 1 97.62 66 ILE B C 1
ATOM 1634 O O . ILE B 1 66 ? -6.168 -16.688 -4.777 1 97.62 66 ILE B O 1
ATOM 1638 N N . THR B 1 67 ? -4.961 -17.859 -6.188 1 97.94 67 THR B N 1
ATOM 1639 C CA . THR B 1 67 ? -4.59 -18.859 -5.191 1 97.94 67 THR B CA 1
ATOM 1640 C C . THR B 1 67 ? -3.389 -18.391 -4.375 1 97.94 67 THR B C 1
ATOM 1642 O O . THR B 1 67 ? -2.652 -17.5 -4.801 1 97.94 67 THR B O 1
ATOM 1645 N N . ARG B 1 68 ? -3.123 -19 -3.246 1 98.12 68 ARG B N 1
ATOM 1646 C CA . ARG B 1 68 ? -1.983 -18.672 -2.396 1 98.12 68 ARG B CA 1
ATOM 1647 C C . ARG B 1 68 ? -0.667 -18.938 -3.117 1 98.12 68 ARG B C 1
ATOM 1649 O O . ARG B 1 68 ? 0.27 -18.156 -3.025 1 98.12 68 ARG B O 1
ATOM 1656 N N . GLN B 1 69 ? -0.677 -20.094 -3.883 1 97.44 69 GLN B N 1
ATOM 1657 C CA . GLN B 1 69 ? 0.579 -20.391 -4.566 1 97.44 69 GLN B CA 1
ATOM 1658 C C . GLN B 1 69 ? 0.834 -19.391 -5.699 1 97.44 69 GLN B C 1
ATOM 1660 O O . GLN B 1 69 ? 1.98 -19.031 -5.965 1 97.44 69 GLN B O 1
ATOM 1665 N N . ASP B 1 70 ? -0.217 -18.922 -6.344 1 97.62 70 ASP B N 1
ATOM 1666 C CA . ASP B 1 70 ? -0.041 -17.938 -7.406 1 97.62 70 ASP B CA 1
ATOM 1667 C C . ASP B 1 70 ? 0.399 -16.594 -6.832 1 97.62 70 ASP B C 1
ATOM 1669 O O . ASP B 1 70 ? 1.228 -15.898 -7.426 1 97.62 70 ASP B O 1
ATOM 1673 N N . MET B 1 71 ? -0.154 -16.281 -5.715 1 97.94 71 MET B N 1
ATOM 1674 C CA . MET B 1 71 ? 0.31 -15.078 -5.039 1 97.94 71 MET B CA 1
ATOM 1675 C C . MET B 1 71 ? 1.792 -15.18 -4.691 1 97.94 71 MET B C 1
ATOM 1677 O O . MET B 1 71 ? 2.553 -14.234 -4.902 1 97.94 71 MET B O 1
ATOM 1681 N N . ALA B 1 72 ? 2.207 -16.312 -4.199 1 96.94 72 ALA B N 1
ATOM 1682 C CA . ALA B 1 72 ? 3.613 -16.531 -3.869 1 96.94 72 ALA B CA 1
ATOM 1683 C C . ALA B 1 72 ? 4.504 -16.312 -5.086 1 96.94 72 ALA B C 1
ATOM 1685 O O . ALA B 1 72 ? 5.57 -15.695 -4.98 1 96.94 72 ALA B O 1
ATOM 1686 N N . VAL B 1 73 ? 4.031 -16.75 -6.191 1 96.56 73 VAL B N 1
ATOM 1687 C CA . VAL B 1 73 ? 4.805 -16.609 -7.426 1 96.56 73 VAL B CA 1
ATOM 1688 C C . VAL B 1 73 ? 4.941 -15.133 -7.793 1 96.56 73 VAL B C 1
ATOM 1690 O O . VAL B 1 73 ? 6.035 -14.672 -8.117 1 96.56 73 VAL B O 1
ATOM 1693 N N . VAL B 1 74 ? 3.859 -14.422 -7.746 1 96.94 74 VAL B N 1
ATOM 1694 C CA . VAL B 1 74 ? 3.885 -13 -8.078 1 96.94 74 VAL B CA 1
ATOM 1695 C C . VAL B 1 74 ? 4.836 -12.266 -7.141 1 96.94 74 VAL B C 1
ATOM 1697 O O . VAL B 1 74 ? 5.66 -11.461 -7.586 1 96.94 74 VAL B O 1
ATOM 1700 N N . ILE B 1 75 ? 4.773 -12.539 -5.859 1 96.62 75 ILE B N 1
ATOM 1701 C CA . ILE B 1 75 ? 5.59 -11.875 -4.844 1 96.62 75 ILE B CA 1
ATOM 1702 C C . ILE B 1 75 ? 7.062 -12.211 -5.066 1 96.62 75 ILE B C 1
ATOM 1704 O O . ILE B 1 75 ? 7.922 -11.336 -5.008 1 96.62 75 ILE B O 1
ATOM 1708 N N . ALA B 1 76 ? 7.355 -13.445 -5.32 1 95.06 76 ALA B N 1
ATOM 1709 C CA . ALA B 1 76 ? 8.734 -13.859 -5.578 1 95.06 76 ALA B CA 1
ATOM 1710 C C . ALA B 1 76 ? 9.297 -13.172 -6.816 1 95.06 76 ALA B C 1
ATOM 1712 O O . ALA B 1 76 ? 10.445 -12.734 -6.816 1 95.06 76 ALA B O 1
ATOM 1713 N N . LYS B 1 77 ? 8.484 -13.07 -7.805 1 94.38 77 LYS B N 1
ATOM 1714 C CA . LYS B 1 77 ? 8.914 -12.391 -9.023 1 94.38 77 LYS B CA 1
ATOM 1715 C C . LYS B 1 77 ? 9.188 -10.914 -8.758 1 94.38 77 LYS B C 1
ATOM 1717 O O . LYS B 1 77 ? 10.133 -10.344 -9.305 1 94.38 77 LYS B O 1
ATOM 1722 N N . PHE B 1 78 ? 8.344 -10.352 -7.961 1 94 78 PHE B N 1
ATOM 1723 C CA . PHE B 1 78 ? 8.578 -8.961 -7.613 1 94 78 PHE B CA 1
ATOM 1724 C C . PHE B 1 78 ? 9.922 -8.797 -6.906 1 94 78 PHE B C 1
ATOM 1726 O O . PHE B 1 78 ? 10.672 -7.867 -7.203 1 94 78 PHE B O 1
ATOM 1733 N N . LEU B 1 79 ? 10.227 -9.641 -5.965 1 92.38 79 LEU B N 1
ATOM 1734 C CA . LEU B 1 79 ? 11.5 -9.586 -5.25 1 92.38 79 LEU B CA 1
ATOM 1735 C C . LEU B 1 79 ? 12.672 -9.719 -6.219 1 92.38 79 LEU B C 1
ATOM 1737 O O . LEU B 1 79 ? 13.68 -9.023 -6.082 1 92.38 79 LEU B O 1
ATOM 1741 N N . GLU B 1 80 ? 12.461 -10.555 -7.125 1 91.06 80 GLU B N 1
ATOM 1742 C CA . GLU B 1 80 ? 13.5 -10.789 -8.125 1 91.06 80 GLU B CA 1
ATOM 1743 C C . GLU B 1 80 ? 13.688 -9.57 -9.016 1 91.06 80 GLU B C 1
ATOM 1745 O O . GLU B 1 80 ? 14.812 -9.086 -9.195 1 91.06 80 GLU B O 1
ATOM 1750 N N . LYS B 1 81 ? 12.609 -9.062 -9.5 1 87.31 81 LYS B N 1
ATOM 1751 C CA . LYS B 1 81 ? 12.641 -7.973 -10.469 1 87.31 81 LYS B CA 1
ATOM 1752 C C . LYS B 1 81 ? 12.945 -6.641 -9.789 1 87.31 81 LYS B C 1
ATOM 1754 O O . LYS B 1 81 ? 13.633 -5.785 -10.352 1 87.31 81 LYS B O 1
ATOM 1759 N N . GLY B 1 82 ? 12.43 -6.527 -8.68 1 79.62 82 GLY B N 1
ATOM 1760 C CA . GLY B 1 82 ? 12.508 -5.238 -8.008 1 79.62 82 GLY B CA 1
ATOM 1761 C C . GLY B 1 82 ? 13.727 -5.109 -7.113 1 79.62 82 GLY B C 1
ATOM 1762 O O . GLY B 1 82 ? 14.25 -4.008 -6.918 1 79.62 82 GLY B O 1
ATOM 1763 N N . HIS B 1 83 ? 14.164 -6.125 -6.512 1 78.94 83 HIS B N 1
ATOM 1764 C CA . HIS B 1 83 ? 15.211 -6.031 -5.508 1 78.94 83 HIS B CA 1
ATOM 1765 C C . HIS B 1 83 ? 16.422 -6.875 -5.895 1 78.94 83 HIS B C 1
ATOM 1767 O O . HIS B 1 83 ? 17.406 -6.922 -5.16 1 78.94 83 HIS B O 1
ATOM 1773 N N . GLY B 1 84 ? 16.312 -7.438 -7.023 1 80.5 84 GLY B N 1
ATOM 1774 C CA . GLY B 1 84 ? 17.422 -8.242 -7.5 1 80.5 84 GLY B CA 1
ATOM 1775 C C . GLY B 1 84 ? 17.672 -9.477 -6.648 1 80.5 84 GLY B C 1
ATOM 1776 O O . GLY B 1 84 ? 18.781 -10 -6.629 1 80.5 84 GLY B O 1
ATOM 1777 N N . LYS B 1 85 ? 16.672 -9.883 -5.867 1 77.75 85 LYS B N 1
ATOM 1778 C CA . LYS B 1 85 ? 16.812 -11.047 -5 1 77.75 85 LYS B CA 1
ATOM 1779 C C . LYS B 1 85 ? 16.234 -12.297 -5.652 1 77.75 85 LYS B C 1
ATOM 1781 O O . LYS B 1 85 ? 15.023 -12.383 -5.867 1 77.75 85 LYS B O 1
ATOM 1786 N N . ASP B 1 86 ? 17.031 -13.148 -5.922 1 76.88 86 ASP B N 1
ATOM 1787 C CA . ASP B 1 86 ? 16.609 -14.383 -6.586 1 76.88 86 ASP B CA 1
ATOM 1788 C C . ASP B 1 86 ? 15.906 -15.32 -5.605 1 76.88 86 ASP B C 1
ATOM 1790 O O . ASP B 1 86 ? 16.359 -15.5 -4.477 1 76.88 86 ASP B O 1
ATOM 1794 N N . ALA B 1 87 ? 14.789 -15.805 -6.09 1 73.12 87 ALA B N 1
ATOM 1795 C CA . ALA B 1 87 ? 13.992 -16.703 -5.27 1 73.12 87 ALA B CA 1
ATOM 1796 C C . ALA B 1 87 ? 14.82 -17.906 -4.801 1 73.12 87 ALA B C 1
ATOM 1798 O O . ALA B 1 87 ? 14.648 -18.375 -3.676 1 73.12 87 ALA B O 1
ATOM 1799 N N . GLU B 1 88 ? 15.648 -18.359 -5.695 1 71.81 88 GLU B N 1
ATOM 1800 C CA . GLU B 1 88 ? 16.469 -19.516 -5.352 1 71.81 88 GLU B CA 1
ATOM 1801 C C . GLU B 1 88 ? 17.406 -19.188 -4.188 1 71.81 88 GLU B C 1
ATOM 1803 O O . GLU B 1 88 ? 17.641 -20.031 -3.322 1 71.81 88 GLU B O 1
ATOM 1808 N N . THR B 1 89 ? 17.781 -18 -4.188 1 75.38 89 THR B N 1
ATOM 1809 C CA . THR B 1 89 ? 18.703 -17.578 -3.133 1 75.38 89 THR B CA 1
ATOM 1810 C C . THR B 1 89 ? 17.953 -17.312 -1.836 1 75.38 89 THR B C 1
ATOM 1812 O O . THR B 1 89 ? 18.5 -17.5 -0.745 1 75.38 89 THR B O 1
ATOM 1815 N N . LEU B 1 90 ? 16.75 -17 -2.068 1 75.44 90 LEU B N 1
ATOM 1816 C CA . LEU B 1 90 ? 15.953 -16.625 -0.908 1 75.44 90 LEU B CA 1
ATOM 1817 C C . LEU B 1 90 ? 15.305 -17.844 -0.266 1 75.44 90 LEU B C 1
ATOM 1819 O O . LEU B 1 90 ? 14.93 -17.812 0.909 1 75.44 90 LEU B O 1
ATOM 1823 N N . ALA B 1 91 ? 15.18 -18.844 -1.174 1 76.31 91 ALA B N 1
ATOM 1824 C CA . ALA B 1 91 ? 14.438 -20.031 -0.748 1 76.31 91 ALA B CA 1
ATOM 1825 C C . ALA B 1 91 ? 15.242 -20.859 0.25 1 76.31 91 ALA B C 1
ATOM 1827 O O . ALA B 1 91 ? 16.391 -21.25 -0.03 1 76.31 91 ALA B O 1
ATOM 1828 N N . LYS B 1 92 ? 14.812 -20.828 1.455 1 73.81 92 LYS B N 1
ATOM 1829 C CA . LYS B 1 92 ? 15.328 -21.781 2.424 1 73.81 92 LYS B CA 1
ATOM 1830 C C . LYS B 1 92 ? 14.438 -23.016 2.51 1 73.81 92 LYS B C 1
ATOM 1832 O O . LYS B 1 92 ? 13.328 -23.031 1.976 1 73.81 92 LYS B O 1
ATOM 1837 N N . ASN B 1 93 ? 14.945 -24.141 3.146 1 66.56 93 ASN B N 1
ATOM 1838 C CA . ASN B 1 93 ? 14.188 -25.375 3.254 1 66.56 93 ASN B CA 1
ATOM 1839 C C . ASN B 1 93 ? 12.875 -25.172 4.004 1 66.56 93 ASN B C 1
ATOM 1841 O O . ASN B 1 93 ? 12.883 -24.812 5.184 1 66.56 93 ASN B O 1
ATOM 1845 N N . VAL B 1 94 ? 11.852 -24.594 3.34 1 65 94 VAL B N 1
ATOM 1846 C CA . VAL B 1 94 ? 10.555 -24.562 4.016 1 65 94 VAL B CA 1
ATOM 1847 C C . VAL B 1 94 ? 9.75 -25.797 3.615 1 65 94 VAL B C 1
ATOM 1849 O O . VAL B 1 94 ? 9.523 -26.047 2.428 1 65 94 VAL B O 1
ATOM 1852 N N . VAL B 1 95 ? 9.492 -26.562 4.723 1 78.12 95 VAL B N 1
ATOM 1853 C CA . VAL B 1 95 ? 8.797 -27.812 4.453 1 78.12 95 VAL B CA 1
ATOM 1854 C C . VAL B 1 95 ? 7.391 -27.766 5.051 1 78.12 95 VAL B C 1
ATOM 1856 O O . VAL B 1 95 ? 7.23 -27.609 6.262 1 78.12 95 VAL B O 1
ATOM 1859 N N . PHE B 1 96 ? 6.43 -27.516 4.246 1 94.44 96 PHE B N 1
ATOM 1860 C CA . PHE B 1 96 ? 5.027 -27.625 4.629 1 94.44 96 PHE B CA 1
ATOM 1861 C C . PHE B 1 96 ? 4.547 -29.062 4.492 1 94.44 96 PHE B C 1
ATOM 1863 O O . PHE B 1 96 ? 5.059 -29.828 3.658 1 94.44 96 PHE B O 1
ATOM 1870 N N . ALA B 1 97 ? 3.604 -29.438 5.344 1 95.75 97 ALA B N 1
ATOM 1871 C CA . ALA B 1 97 ? 3.02 -30.781 5.289 1 95.75 97 ALA B CA 1
ATOM 1872 C C . ALA B 1 97 ? 2.357 -31.031 3.939 1 95.75 97 ALA B C 1
ATOM 1874 O O . ALA B 1 97 ? 2.26 -32.188 3.496 1 95.75 97 ALA B O 1
ATOM 1875 N N . ASP B 1 98 ? 1.954 -30.016 3.277 1 97.12 98 ASP B N 1
ATOM 1876 C CA . ASP B 1 98 ? 1.263 -30.156 2 1 97.12 98 ASP B CA 1
ATOM 1877 C C . ASP B 1 98 ? 2.137 -29.688 0.842 1 97.12 98 ASP B C 1
ATOM 1879 O O . ASP B 1 98 ? 1.626 -29.203 -0.17 1 97.12 98 ASP B O 1
ATOM 1883 N N . SER B 1 99 ? 3.412 -29.859 1.002 1 94.25 99 SER B N 1
ATOM 1884 C CA . SER B 1 99 ? 4.34 -29.406 -0.031 1 94.25 99 SER B CA 1
ATOM 1885 C C . SER B 1 99 ? 4.082 -30.125 -1.354 1 94.25 99 SER B C 1
ATOM 1887 O O . SER B 1 99 ? 4.289 -29.562 -2.426 1 94.25 99 SER B O 1
ATOM 1889 N N . SER B 1 100 ? 3.619 -31.344 -1.298 1 94.62 100 SER B N 1
ATOM 1890 C CA . SER B 1 100 ? 3.357 -32.125 -2.496 1 94.62 100 SER B CA 1
ATOM 1891 C C . SER B 1 100 ? 2.188 -31.562 -3.289 1 94.62 100 SER B C 1
ATOM 1893 O O . SER B 1 100 ? 1.995 -31.906 -4.457 1 94.62 100 SER B O 1
ATOM 1895 N N . ASN B 1 101 ? 1.365 -30.734 -2.619 1 96.56 101 ASN B N 1
ATOM 1896 C CA . ASN B 1 101 ? 0.221 -30.109 -3.287 1 96.56 101 ASN B CA 1
ATOM 1897 C C . ASN B 1 101 ? 0.61 -28.828 -3.996 1 96.56 101 ASN B C 1
ATOM 1899 O O . ASN B 1 101 ? -0.199 -28.234 -4.719 1 96.56 101 ASN B O 1
ATOM 1903 N N . ILE B 1 102 ? 1.809 -28.406 -3.775 1 95.81 102 ILE B N 1
ATOM 1904 C CA . ILE B 1 102 ? 2.287 -27.188 -4.43 1 95.81 102 ILE B CA 1
ATOM 1905 C C . ILE B 1 102 ? 2.713 -27.516 -5.859 1 95.81 102 ILE B C 1
ATOM 1907 O O . ILE B 1 102 ? 3.482 -28.438 -6.09 1 95.81 102 ILE B O 1
ATOM 1911 N N . SER B 1 103 ? 2.156 -26.734 -6.797 1 95.62 103 SER B N 1
ATOM 1912 C CA . SER B 1 103 ? 2.529 -26.953 -8.188 1 95.62 103 SER B CA 1
ATOM 1913 C C . SER B 1 103 ? 4.02 -26.703 -8.406 1 95.62 103 SER B C 1
ATOM 1915 O O . SER B 1 103 ? 4.613 -25.844 -7.762 1 95.62 103 SER B O 1
ATOM 1917 N N . GLY B 1 104 ? 4.633 -27.422 -9.352 1 93.12 104 GLY B N 1
ATOM 1918 C CA . GLY B 1 104 ? 6.059 -27.328 -9.625 1 93.12 104 GLY B CA 1
ATOM 1919 C C . GLY B 1 104 ? 6.527 -25.922 -9.906 1 93.12 104 GLY B C 1
ATOM 1920 O O . GLY B 1 104 ? 7.578 -25.5 -9.422 1 93.12 104 GLY B O 1
ATOM 1921 N N . TYR B 1 105 ? 5.766 -25.203 -10.578 1 92.62 105 TYR B N 1
ATOM 1922 C CA . TYR B 1 105 ? 6.16 -23.859 -10.984 1 92.62 105 TYR B CA 1
ATOM 1923 C C . TYR B 1 105 ? 6.211 -22.906 -9.789 1 92.62 105 TYR B C 1
ATOM 1925 O O . TYR B 1 105 ? 6.812 -21.844 -9.859 1 92.62 105 TYR B O 1
ATOM 1933 N N . ALA B 1 106 ? 5.531 -23.297 -8.703 1 94.69 106 ALA B N 1
ATOM 1934 C CA . ALA B 1 106 ? 5.367 -22.375 -7.574 1 94.69 106 ALA B CA 1
ATOM 1935 C C . ALA B 1 106 ? 6.258 -22.781 -6.402 1 94.69 106 ALA B C 1
ATOM 1937 O O . ALA B 1 106 ? 6.402 -22.031 -5.438 1 94.69 106 ALA B O 1
ATOM 1938 N N . LEU B 1 107 ? 6.855 -23.922 -6.457 1 92.94 107 LEU B N 1
ATOM 1939 C CA . LEU B 1 107 ? 7.555 -24.516 -5.32 1 92.94 107 LEU B CA 1
ATOM 1940 C C . LEU B 1 107 ? 8.656 -23.594 -4.82 1 92.94 107 LEU B C 1
ATOM 1942 O O . LEU B 1 107 ? 8.703 -23.25 -3.633 1 92.94 107 LEU B O 1
ATOM 1946 N N . ASN B 1 108 ? 9.523 -23.125 -5.656 1 92.44 108 ASN B N 1
ATOM 1947 C CA . ASN B 1 108 ? 10.625 -22.25 -5.266 1 92.44 108 ASN B CA 1
ATOM 1948 C C . ASN B 1 108 ? 10.117 -20.891 -4.762 1 92.44 108 ASN B C 1
ATOM 1950 O O . ASN B 1 108 ? 10.688 -20.312 -3.832 1 92.44 108 ASN B O 1
ATOM 1954 N N . SER B 1 109 ? 9.062 -20.438 -5.398 1 94.94 109 SER B N 1
ATOM 1955 C CA . SER B 1 109 ? 8.477 -19.172 -4.98 1 94.94 109 SER B CA 1
ATOM 1956 C C . SER B 1 109 ? 7.898 -19.266 -3.572 1 94.94 109 SER B C 1
ATOM 1958 O O . SER B 1 109 ? 8.133 -18.391 -2.74 1 94.94 109 SER B O 1
ATOM 1960 N N . VAL B 1 110 ? 7.188 -20.359 -3.318 1 95.81 110 VAL B N 1
ATOM 1961 C CA . VAL B 1 110 ? 6.602 -20.578 -1.999 1 95.81 110 VAL B CA 1
ATOM 1962 C C . VAL B 1 110 ? 7.711 -20.656 -0.951 1 95.81 110 VAL B C 1
ATOM 1964 O O . VAL B 1 110 ? 7.625 -20.016 0.102 1 95.81 110 VAL B O 1
ATOM 1967 N N . ALA B 1 111 ? 8.758 -21.344 -1.271 1 93.75 111 ALA B N 1
ATOM 1968 C CA . ALA B 1 111 ? 9.883 -21.469 -0.354 1 93.75 111 ALA B CA 1
ATOM 1969 C C . ALA B 1 111 ? 10.523 -20.109 -0.089 1 93.75 111 ALA B C 1
ATOM 1971 O O . ALA B 1 111 ? 10.797 -19.766 1.062 1 93.75 111 ALA B O 1
ATOM 1972 N N . ALA B 1 112 ? 10.688 -19.328 -1.087 1 93.56 112 ALA B N 1
ATOM 1973 C CA . ALA B 1 112 ? 11.359 -18.031 -0.982 1 93.56 112 ALA B CA 1
ATOM 1974 C C . ALA B 1 112 ? 10.547 -17.062 -0.124 1 93.56 112 ALA B C 1
ATOM 1976 O O . ALA B 1 112 ? 11.07 -16.5 0.838 1 93.56 112 ALA B O 1
ATOM 1977 N N . VAL B 1 113 ? 9.258 -16.984 -0.414 1 95.69 113 VAL B N 1
ATOM 1978 C CA . VAL B 1 113 ? 8.461 -15.945 0.227 1 95.69 113 VAL B CA 1
ATOM 1979 C C . VAL B 1 113 ? 8.172 -16.344 1.674 1 95.69 113 VAL B C 1
ATOM 1981 O O . VAL B 1 113 ? 8.047 -15.477 2.545 1 95.69 113 VAL B O 1
ATOM 1984 N N . THR B 1 114 ? 8.086 -17.609 1.96 1 94.94 114 THR B N 1
ATOM 1985 C CA . THR B 1 114 ? 7.859 -18.031 3.336 1 94.94 114 THR B CA 1
ATOM 1986 C C . THR B 1 114 ? 9.148 -17.922 4.152 1 94.94 114 THR B C 1
ATOM 1988 O O . THR B 1 114 ? 9.109 -17.594 5.336 1 94.94 114 THR B O 1
ATOM 1991 N N . SER B 1 115 ? 10.297 -18.156 3.529 1 92.44 115 SER B N 1
ATOM 1992 C CA . SER B 1 115 ? 11.578 -18.031 4.211 1 92.44 115 SER B CA 1
ATOM 1993 C C . SER B 1 115 ? 11.859 -16.578 4.605 1 92.44 115 SER B C 1
ATOM 1995 O O . SER B 1 115 ? 12.492 -16.312 5.633 1 92.44 115 SER B O 1
ATOM 1997 N N . GLN B 1 116 ? 11.367 -15.719 3.795 1 91.31 116 GLN B N 1
ATOM 1998 C CA . GLN B 1 116 ? 11.57 -14.297 4.066 1 91.31 116 GLN B CA 1
ATOM 1999 C C . GLN B 1 116 ? 10.508 -13.758 5.012 1 91.31 116 GLN B C 1
ATOM 2001 O O . GLN B 1 116 ? 10.516 -12.578 5.363 1 91.31 116 GLN B O 1
ATOM 2006 N N . GLY B 1 117 ? 9.547 -14.617 5.379 1 93.06 117 GLY B N 1
ATOM 2007 C CA . GLY B 1 117 ? 8.492 -14.211 6.297 1 93.06 117 GLY B CA 1
ATOM 2008 C C . GLY B 1 117 ? 7.414 -13.375 5.641 1 93.06 117 GLY B C 1
ATOM 2009 O O . GLY B 1 117 ? 6.602 -12.75 6.324 1 93.06 117 GLY B O 1
ATOM 2010 N N . LEU B 1 118 ? 7.371 -13.312 4.32 1 95.25 118 LEU B N 1
ATOM 2011 C CA . LEU B 1 118 ? 6.391 -12.516 3.592 1 95.25 118 LEU B 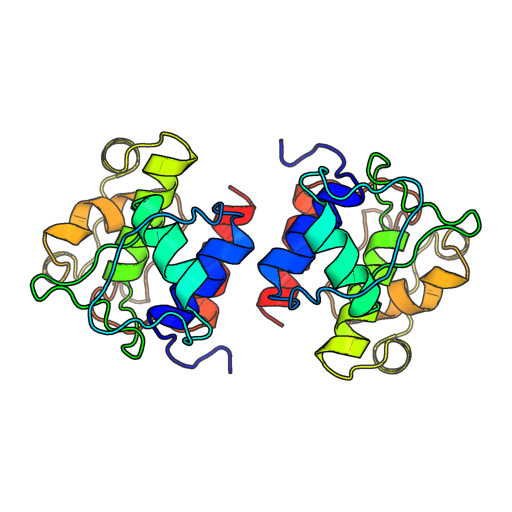CA 1
ATOM 2012 C C . LEU B 1 118 ? 5.027 -13.195 3.592 1 95.25 118 LEU B C 1
ATOM 2014 O O . LEU B 1 118 ? 3.994 -12.531 3.703 1 95.25 118 LEU B O 1
ATOM 2018 N N . MET B 1 119 ? 5.043 -14.5 3.412 1 95.88 119 MET B N 1
ATOM 2019 C CA . MET B 1 119 ? 3.844 -15.312 3.605 1 95.88 119 MET B CA 1
ATOM 2020 C C . MET B 1 119 ? 4.043 -16.312 4.734 1 95.88 119 MET B C 1
ATOM 2022 O O . MET B 1 119 ? 5.141 -16.859 4.898 1 95.88 119 MET B O 1
ATOM 2026 N N . VAL B 1 120 ? 2.982 -16.5 5.445 1 94.44 120 VAL B N 1
ATOM 2027 C CA . VAL B 1 120 ? 3.039 -17.406 6.586 1 94.44 120 VAL B CA 1
ATOM 2028 C C . VAL B 1 120 ? 2.125 -18.594 6.344 1 94.44 120 VAL B C 1
ATOM 2030 O O . VAL B 1 120 ? 1.088 -18.469 5.688 1 94.44 120 VAL B O 1
ATOM 2033 N N . GLY B 1 121 ? 2.562 -19.688 6.945 1 94.62 121 GLY B N 1
ATOM 2034 C CA . GLY B 1 121 ? 1.756 -20.891 6.82 1 94.62 121 GLY B CA 1
ATOM 2035 C C . GLY B 1 121 ? 0.458 -20.828 7.605 1 94.62 121 GLY B C 1
ATOM 2036 O O . GLY B 1 121 ? 0.174 -19.828 8.258 1 94.62 121 GLY B O 1
AT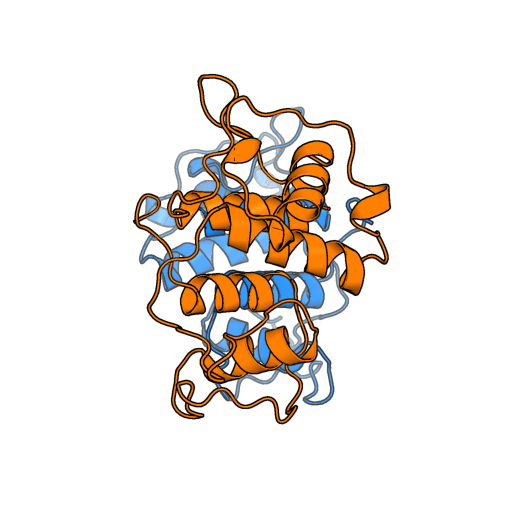OM 2037 N N . LYS B 1 122 ? -0.32 -21.828 7.391 1 95.5 122 LYS B N 1
ATOM 2038 C CA . LYS B 1 122 ? -1.583 -22.031 8.094 1 95.5 122 LYS B CA 1
ATOM 2039 C C . LYS B 1 122 ? -1.435 -23.062 9.211 1 95.5 122 LYS B C 1
ATOM 2041 O O . LYS B 1 122 ? -0.409 -23.734 9.305 1 95.5 122 LYS B O 1
ATOM 2046 N N . PRO B 1 123 ? -2.486 -23.078 10.078 1 94.12 123 PRO B N 1
ATOM 2047 C CA . PRO B 1 123 ? -2.432 -24.109 11.117 1 94.12 123 PRO B CA 1
ATOM 2048 C C . PRO B 1 123 ? -2.172 -25.5 10.547 1 94.12 123 PRO B C 1
ATOM 2050 O O . PRO B 1 123 ? -2.656 -25.828 9.461 1 94.12 123 PRO B O 1
ATOM 2053 N N . GLY B 1 124 ? -1.394 -26.375 11.344 1 95.5 124 GLY B N 1
ATOM 2054 C CA . GLY B 1 124 ? -1.061 -27.719 10.898 1 95.5 124 GLY B CA 1
ATOM 2055 C C . GLY B 1 124 ? 0.117 -27.766 9.938 1 95.5 124 GLY B C 1
ATOM 2056 O O . GLY B 1 124 ? 0.227 -28.672 9.117 1 95.5 124 GLY B O 1
ATOM 2057 N N . ASN B 1 125 ? 0.931 -26.719 9.922 1 95 125 ASN B N 1
ATOM 2058 C CA . ASN B 1 125 ? 2.1 -26.609 9.055 1 95 125 ASN B CA 1
ATOM 2059 C C . ASN B 1 125 ? 1.719 -26.719 7.578 1 95 125 ASN B C 1
ATOM 2061 O O . ASN B 1 125 ? 2.439 -27.328 6.797 1 95 125 ASN B O 1
ATOM 2065 N N . MET B 1 126 ? 0.565 -26.141 7.215 1 97.12 126 MET B N 1
ATOM 2066 C CA . MET B 1 126 ? 0.098 -26.156 5.832 1 97.12 126 MET B CA 1
ATOM 2067 C C . MET B 1 126 ? 0.376 -24.828 5.141 1 97.12 126 MET B C 1
ATOM 2069 O O . MET B 1 126 ? 0.376 -23.781 5.781 1 97.12 126 MET B O 1
ATOM 2073 N N . PHE B 1 127 ? 0.655 -24.938 3.883 1 97.44 127 PHE B N 1
ATOM 2074 C CA . 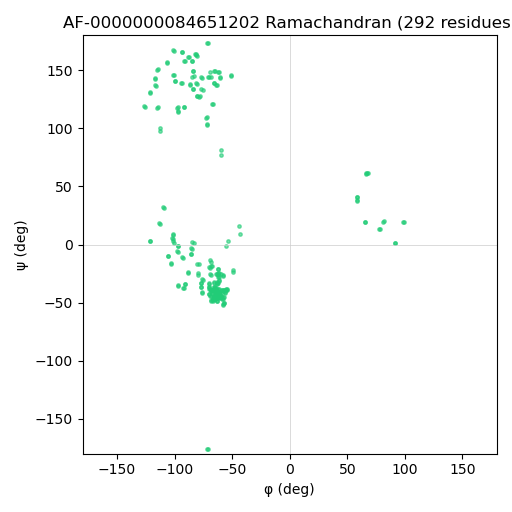PHE B 1 127 ? 0.724 -23.719 3.084 1 97.44 127 PHE B CA 1
ATOM 2075 C C . PHE B 1 127 ? -0.626 -23.422 2.447 1 97.44 127 PHE B C 1
ATOM 2077 O O . PHE B 1 127 ? -1.001 -22.25 2.309 1 97.44 127 PHE B O 1
ATOM 2084 N N . ASP B 1 128 ? -1.348 -24.516 2.004 1 98 128 ASP B N 1
ATOM 2085 C CA . ASP B 1 128 ? -2.631 -24.422 1.312 1 98 128 ASP B CA 1
ATOM 2086 C C . ASP B 1 128 ? -2.469 -23.766 -0.058 1 98 128 ASP B C 1
ATOM 2088 O O . ASP B 1 128 ? -3.131 -22.766 -0.357 1 98 128 ASP B O 1
ATOM 2092 N N . PRO B 1 129 ? -1.663 -24.406 -0.944 1 97.75 129 PRO B N 1
ATOM 2093 C CA . PRO B 1 129 ? -1.266 -23.766 -2.199 1 97.75 129 PRO B CA 1
ATOM 2094 C C . PRO B 1 129 ? -2.451 -23.484 -3.117 1 97.75 129 PRO B C 1
ATOM 2096 O O . PRO B 1 129 ? -2.447 -22.484 -3.84 1 97.75 129 PRO B O 1
ATOM 2099 N N . LYS B 1 130 ? -3.477 -24.266 -3.133 1 97.5 130 LYS B N 1
ATOM 2100 C CA . LYS B 1 130 ? -4.609 -24.109 -4.043 1 97.5 130 LYS B CA 1
ATOM 2101 C C . LYS B 1 130 ? -5.754 -23.359 -3.371 1 97.5 130 LYS B C 1
ATOM 2103 O O . LYS B 1 130 ? -6.785 -23.094 -3.996 1 97.5 130 LYS B O 1
ATOM 2108 N N . GLY B 1 131 ? -5.543 -23 -2.068 1 97.31 131 GLY B N 1
ATOM 2109 C CA . GLY B 1 131 ? -6.516 -22.172 -1.378 1 97.31 131 GLY B CA 1
ATOM 2110 C C . GLY B 1 131 ? -6.629 -20.781 -1.962 1 97.31 131 GLY B C 1
ATOM 2111 O O . GLY B 1 131 ? -5.645 -20.219 -2.459 1 97.31 131 GLY B O 1
ATOM 2112 N N . LEU B 1 132 ? -7.828 -20.188 -1.864 1 97.44 132 LEU B N 1
ATOM 2113 C CA . LEU B 1 132 ? -8.047 -18.844 -2.365 1 97.44 132 LEU B CA 1
ATOM 2114 C C . LEU B 1 132 ? -7.551 -17.797 -1.366 1 97.44 132 LEU B C 1
ATOM 2116 O O . LEU B 1 132 ? -7.738 -17.953 -0.158 1 97.44 132 LEU B O 1
ATOM 2120 N N . THR B 1 133 ? -6.922 -16.812 -1.912 1 96.81 133 THR B N 1
ATOM 2121 C CA . THR B 1 133 ? -6.363 -15.734 -1.102 1 96.81 133 THR B CA 1
ATOM 2122 C C . THR B 1 133 ? -7.426 -14.688 -0.782 1 96.81 133 THR B C 1
ATOM 2124 O O . THR B 1 133 ? -8.195 -14.281 -1.66 1 96.81 133 THR B O 1
ATOM 2127 N N . THR B 1 134 ? -7.488 -14.289 0.458 1 95.25 134 THR B N 1
ATOM 2128 C CA . THR B 1 134 ? -8.398 -13.211 0.829 1 95.25 134 THR B CA 1
ATOM 2129 C C . THR B 1 134 ? -7.754 -11.852 0.6 1 95.25 134 THR B C 1
ATOM 2131 O O . THR B 1 134 ? -6.531 -11.742 0.516 1 95.25 134 THR B O 1
ATOM 2134 N N . ARG B 1 135 ? -8.602 -10.867 0.461 1 93.31 135 ARG B N 1
ATOM 2135 C CA . ARG B 1 135 ? -8.102 -9.5 0.341 1 93.31 135 ARG B CA 1
ATOM 2136 C C . ARG B 1 135 ? -7.219 -9.133 1.532 1 93.31 135 ARG B C 1
ATOM 2138 O O . ARG B 1 135 ? -6.156 -8.531 1.365 1 93.31 135 ARG B O 1
ATOM 2145 N N . ALA B 1 136 ? -7.59 -9.5 2.721 1 93.56 136 ALA B N 1
ATOM 2146 C CA . ALA B 1 136 ? -6.82 -9.203 3.928 1 93.56 136 ALA B CA 1
ATOM 2147 C C . ALA B 1 136 ? -5.434 -9.836 3.867 1 93.56 136 ALA B C 1
ATOM 2149 O O . ALA B 1 136 ? -4.438 -9.195 4.219 1 93.56 136 ALA B O 1
ATOM 2150 N N . GLU B 1 137 ? -5.367 -11.047 3.387 1 94.81 137 GLU B N 1
ATOM 2151 C CA . GLU B 1 137 ? -4.086 -11.734 3.244 1 94.81 137 GLU B CA 1
ATOM 2152 C C . GLU B 1 137 ? -3.199 -11.031 2.219 1 94.81 137 GLU B C 1
ATOM 2154 O O . GLU B 1 137 ? -2.014 -10.797 2.473 1 94.81 137 GLU B O 1
ATOM 2159 N N . ALA B 1 138 ? -3.803 -10.727 1.108 1 95.94 138 ALA B N 1
ATOM 2160 C CA . ALA B 1 138 ? -3.062 -10.047 0.05 1 95.94 138 ALA B CA 1
ATOM 2161 C C . ALA B 1 138 ? -2.492 -8.719 0.544 1 95.94 138 ALA B C 1
ATOM 2163 O O . ALA B 1 138 ? -1.309 -8.438 0.351 1 95.94 138 ALA B O 1
ATOM 2164 N N . VAL B 1 139 ? -3.293 -7.996 1.179 1 94.44 139 VAL B N 1
ATOM 2165 C CA . VAL B 1 139 ? -2.893 -6.68 1.667 1 94.44 139 VAL B CA 1
ATOM 2166 C C . VAL B 1 139 ? -1.786 -6.828 2.709 1 94.44 139 VAL B C 1
ATOM 2168 O O . VAL B 1 139 ? -0.831 -6.051 2.725 1 94.44 139 VAL B O 1
ATOM 2171 N N . THR B 1 140 ? -1.872 -7.805 3.549 1 95.56 140 THR B N 1
ATOM 2172 C CA . THR B 1 140 ? -0.854 -8.047 4.562 1 95.56 140 THR B CA 1
ATOM 2173 C C . THR B 1 140 ? 0.504 -8.305 3.918 1 95.56 140 THR B C 1
ATOM 2175 O O . THR B 1 140 ? 1.516 -7.738 4.344 1 95.56 140 THR B O 1
ATOM 2178 N N . VAL B 1 141 ? 0.507 -9.094 2.904 1 96.44 141 VAL B N 1
ATOM 2179 C CA . VAL B 1 141 ? 1.761 -9.422 2.232 1 96.44 141 VAL B CA 1
ATOM 2180 C C . VAL B 1 141 ? 2.314 -8.18 1.541 1 96.44 141 VAL B C 1
ATOM 2182 O O . VAL B 1 141 ? 3.518 -7.91 1.603 1 96.44 141 VAL B O 1
ATOM 2185 N N . ILE B 1 142 ? 1.446 -7.441 0.915 1 95.44 142 ILE B N 1
ATOM 2186 C CA . ILE B 1 142 ? 1.864 -6.238 0.208 1 95.44 142 ILE B CA 1
ATOM 2187 C C . ILE B 1 142 ? 2.414 -5.219 1.203 1 95.44 142 ILE B C 1
ATOM 2189 O O . ILE B 1 142 ? 3.408 -4.543 0.925 1 95.44 142 ILE B O 1
ATOM 2193 N N . CYS B 1 143 ? 1.816 -5.113 2.371 1 95.31 143 CYS B N 1
ATOM 2194 C CA . CYS B 1 143 ? 2.318 -4.23 3.42 1 95.31 143 CYS B CA 1
ATOM 2195 C C . CYS B 1 143 ? 3.715 -4.652 3.863 1 95.31 143 CYS B C 1
ATOM 2197 O O . CYS B 1 143 ? 4.574 -3.803 4.105 1 95.31 143 CYS B O 1
ATOM 2199 N N . LYS B 1 144 ? 3.951 -5.91 3.936 1 93.75 144 LYS B N 1
ATOM 2200 C CA . LYS B 1 144 ? 5.289 -6.395 4.266 1 93.75 144 LYS B CA 1
ATOM 2201 C C . LYS B 1 144 ? 6.293 -6.016 3.184 1 93.75 144 LYS B C 1
ATOM 2203 O O . LYS B 1 144 ? 7.438 -5.664 3.486 1 93.75 144 LYS B O 1
ATOM 2208 N N . LEU B 1 145 ? 5.828 -6.055 1.959 1 92.31 145 LEU B N 1
ATOM 2209 C CA . LEU B 1 145 ? 6.703 -5.695 0.847 1 92.31 145 LEU B CA 1
ATOM 2210 C C . LEU B 1 145 ? 7.027 -4.203 0.876 1 92.31 145 LEU B C 1
ATOM 2212 O O . LEU B 1 145 ? 8.148 -3.803 0.544 1 92.31 145 LEU B O 1
ATOM 2216 N N . LEU B 1 146 ? 6.051 -3.477 1.207 1 90.12 146 LEU B N 1
ATOM 2217 C CA . LEU B 1 146 ? 6.238 -2.031 1.273 1 90.12 146 LEU B CA 1
ATOM 2218 C C . LEU B 1 146 ? 7.281 -1.666 2.322 1 90.12 146 LEU B C 1
ATOM 2220 O O . LEU B 1 146 ? 7.988 -0.667 2.18 1 90.12 146 LEU B O 1
ATOM 2224 N N . LYS B 1 147 ? 7.395 -2.516 3.318 1 86.44 147 LYS B N 1
ATOM 2225 C CA . LYS B 1 147 ? 8.32 -2.273 4.422 1 86.44 147 LYS B CA 1
ATOM 2226 C C . LYS B 1 147 ? 9.672 -2.939 4.16 1 86.44 147 LYS B C 1
ATOM 2228 O O . LYS B 1 147 ? 10.633 -2.713 4.895 1 86.44 147 LYS B O 1
ATOM 2233 N N . TYR B 1 148 ? 9.656 -3.77 3.146 1 79.69 148 TYR B N 1
ATOM 2234 C CA . TYR B 1 148 ? 10.828 -4.582 2.836 1 79.69 148 TYR B CA 1
ATOM 2235 C C . TYR B 1 148 ? 11.992 -3.711 2.377 1 79.69 148 TYR B C 1
ATOM 2237 O O . TYR B 1 148 ? 13.148 -3.961 2.742 1 79.69 148 TYR B O 1
#

Foldseek 3Di:
DQFDFDFLLRLLQCLCVLVVQDQDPDDQDAPPADPPDPSNSSVNSLVVLPLADDDPVRHNRRGHFDFLLSLLSSLQSCCCSPVVDHLQNQFDPQDAPVLVVRDPVRNSSLRNCVSVVLDDPDPPRHNRRRHGDGNNSSVSSSVVVSVD/DQFDFDFLLRLLQCLCVLVVQDQDPDDQDAPPADPPDPSNSSVNSLVVLPLADDDPVRHNRRGHFDFLLSLLSSLQSCCCSPVVDHLQNQFDPQDAPVLVVRDPVRNSSLRNCVSVVLDDPDPPRHNRRRHGDGNNSSVSSSVVVSVD

pLDDT: mean 90.32, std 9.09, range [57.03, 98.12]

InterPro domains:
  IPR001119 S-layer homology domain [PF00395] (30-72)
  IPR001119 S-layer homology domain [PF00395] (96-138)
  IPR001119 S-layer homology domain [PS51272] (26-89)
  IPR001119 S-layer homology domain [PS51272] (93-148)
  IPR051465 Cell Envelope Structural Component [PTHR43308] (30-83)